Protein AF-A0A2K8V8X6-F1 (afdb_monomer)

Radius of gyration: 25.88 Å; Cα contacts (8 Å, |Δi|>4): 378; chains: 1; bounding box: 54×33×68 Å

pLDDT: mean 90.88, std 7.13, range [52.22, 97.69]

Foldseek 3Di:
DKDWDKDKWWFDDAPDDDDFFAWWDWDADPPFQKIFTAHPPDPDDRRTTTIDRHNVVNVCRVVVQQKDKDKTFHDDDPTITIMTIIIDHDPVVNVVVVVVVLVVVLCLQQDADDDDFWDKWKWFAPDPDDADPKAKDFDENVCVSVCPPPLQVRIFIAHPVRHTDPIGTDDDPVNSSNVSNCVHNPFGKDFPDWDDDNRMIMTTIDTD

Sequence (208 aa):
MPYNKNVTFKRKTSDFKIEIGDKVNLWNQPNTNIVNLYAEGSSGGDGLVGTTNDKTLSYHLVNNKNLFFENKIVGISNDFIQLQILIYRDQIQTQKNESEAYDKWINRYTKPFNPKTNWELRFYTNQDVKLNNPQIETITKESLSKYYNDIESSIWLSDENKHKLALEHKSRSVDIEKTLRASFTGHSLEIKNTKQEDSWLYLEVGTI

Nearest PDB structures (foldseek):
  2enj-assembly1_A  TM=2.496E-01  e=5.438E+00  Homo sapiens

Solvent-accessible surface area (backbone atoms only — not comparable to full-atom values): 11864 Å² total; per-residue (Å²): 129,72,46,74,47,76,47,72,22,43,42,43,88,50,93,67,84,84,54,76,65,40,56,60,44,80,45,62,43,85,100,52,37,39,34,36,32,24,39,68,93,46,86,71,82,77,27,43,40,25,37,34,81,38,61,67,62,25,50,46,67,74,63,35,81,68,52,46,82,49,55,28,29,74,40,77,59,92,61,34,35,31,33,39,37,39,37,40,68,55,66,68,61,38,53,49,54,52,49,52,52,49,52,54,51,54,52,63,43,69,42,89,53,80,88,89,67,67,46,57,44,35,30,41,34,98,60,94,75,85,77,63,69,64,39,86,44,65,67,54,73,88,54,48,77,80,30,76,91,44,61,51,76,43,44,49,45,19,39,80,84,65,49,71,51,93,55,47,49,66,47,53,72,69,40,51,39,52,54,50,12,32,50,68,62,68,44,52,77,39,79,76,43,78,49,77,54,92,48,35,39,38,30,36,34,39,70,113

Structure (mmCIF, N/CA/C/O backbone):
data_AF-A0A2K8V8X6-F1
#
_entry.id   AF-A0A2K8V8X6-F1
#
loop_
_atom_site.group_PDB
_atom_site.id
_atom_site.type_symbol
_atom_site.label_atom_id
_atom_site.label_alt_id
_atom_site.label_comp_id
_atom_site.label_asym_id
_atom_site.label_entity_id
_atom_site.label_seq_id
_atom_site.pdbx_PDB_ins_code
_atom_site.Cartn_x
_atom_site.Cartn_y
_atom_site.Cartn_z
_atom_site.occupancy
_atom_site.B_iso_or_equiv
_atom_site.auth_seq_id
_atom_site.auth_comp_id
_atom_site.auth_asym_id
_atom_site.auth_atom_id
_atom_site.pdbx_PDB_model_num
ATOM 1 N N . MET A 1 1 ? -9.288 16.479 15.703 1.00 52.22 1 MET A N 1
ATOM 2 C CA . MET A 1 1 ? -9.388 16.683 17.166 1.00 52.22 1 MET A CA 1
ATOM 3 C C . MET A 1 1 ? -9.534 15.326 17.833 1.00 52.22 1 MET A C 1
ATOM 5 O O . MET A 1 1 ? -10.108 14.456 17.182 1.00 52.22 1 MET A O 1
ATOM 9 N N . PRO A 1 2 ? -8.995 15.117 19.047 1.00 70.62 2 PRO A N 1
ATOM 10 C CA . PRO A 1 2 ? -9.133 13.840 19.739 1.00 70.62 2 PRO A CA 1
ATOM 11 C C . PRO A 1 2 ? -10.619 13.524 19.952 1.00 70.62 2 PRO A C 1
ATOM 13 O O . PRO A 1 2 ? -11.392 14.390 20.360 1.00 70.62 2 PRO A O 1
ATOM 16 N N . TYR A 1 3 ? -11.025 12.301 19.623 1.00 83.19 3 TYR A N 1
ATOM 17 C CA . TYR A 1 3 ? -12.372 11.809 19.899 1.00 83.19 3 TYR A CA 1
ATOM 18 C C . TYR A 1 3 ? -12.331 11.195 21.293 1.00 83.19 3 TYR A C 1
ATOM 20 O O . TYR A 1 3 ? -11.685 10.176 21.479 1.00 83.19 3 TYR A O 1
ATOM 28 N N . ASN A 1 4 ? -12.967 11.827 22.275 1.00 92.25 4 ASN A N 1
ATOM 29 C CA . ASN A 1 4 ? -13.108 11.281 23.623 1.00 92.25 4 ASN A CA 1
ATOM 30 C C . ASN A 1 4 ? -14.592 11.274 23.973 1.00 92.25 4 ASN A C 1
ATOM 32 O O . ASN A 1 4 ? -15.162 12.331 24.256 1.00 92.25 4 ASN A O 1
ATOM 36 N N . LYS A 1 5 ? -15.238 10.115 23.854 1.00 93.50 5 LYS A N 1
ATOM 37 C CA . LYS A 1 5 ? -16.681 9.984 24.074 1.00 93.50 5 LYS A CA 1
ATOM 38 C C . LYS A 1 5 ? -17.030 8.668 24.739 1.00 93.50 5 LYS A C 1
ATOM 40 O O . LYS A 1 5 ? -16.387 7.647 24.508 1.00 93.50 5 LYS A O 1
ATOM 45 N N . ASN A 1 6 ? -18.119 8.708 25.495 1.00 95.19 6 ASN A N 1
ATOM 46 C CA . ASN A 1 6 ? -18.813 7.508 25.927 1.00 95.19 6 ASN A CA 1
ATOM 47 C C . ASN A 1 6 ? -19.783 7.091 24.821 1.00 95.19 6 ASN A C 1
ATOM 49 O O . ASN A 1 6 ? -20.646 7.873 24.419 1.00 95.19 6 ASN A O 1
ATOM 53 N N . VAL A 1 7 ? -19.633 5.866 24.335 1.00 96.38 7 VAL A N 1
ATOM 54 C CA . VAL A 1 7 ? -20.490 5.262 23.315 1.00 96.38 7 VAL A CA 1
ATOM 55 C C . VAL A 1 7 ? -21.276 4.134 23.964 1.00 96.38 7 VAL A C 1
ATOM 57 O O . VAL A 1 7 ? -20.724 3.313 24.697 1.00 96.38 7 VAL A O 1
ATOM 60 N N . THR A 1 8 ? -22.584 4.109 23.717 1.00 97.44 8 THR A N 1
ATOM 61 C CA . THR A 1 8 ? -23.462 3.058 24.237 1.00 97.44 8 THR A CA 1
ATOM 62 C C . THR A 1 8 ? -23.613 1.958 23.196 1.00 97.44 8 THR A C 1
ATOM 64 O O . THR A 1 8 ? -23.951 2.217 22.039 1.00 97.44 8 THR A O 1
ATOM 67 N N . PHE A 1 9 ? -23.383 0.724 23.624 1.00 97.69 9 PHE A N 1
ATOM 68 C CA . PHE A 1 9 ? -23.570 -0.486 22.842 1.00 97.69 9 PHE A CA 1
ATOM 69 C C . PHE A 1 9 ? -24.739 -1.272 23.411 1.00 97.69 9 PHE A C 1
ATOM 71 O O . PHE A 1 9 ? -24.870 -1.412 24.627 1.00 97.69 9 PHE A O 1
ATOM 78 N N . LYS A 1 10 ? -25.576 -1.821 22.532 1.00 97.56 10 LYS A N 1
ATOM 79 C CA . LYS A 1 10 ? -26.571 -2.819 22.915 1.00 97.56 10 LYS A CA 1
ATOM 80 C C . LYS A 1 10 ? -25.837 -4.094 23.304 1.00 97.56 10 LYS A C 1
ATOM 82 O O . LYS A 1 10 ? -25.087 -4.637 22.487 1.00 97.56 10 LYS A O 1
ATOM 87 N N . ARG A 1 11 ? -26.069 -4.568 24.524 1.00 95.25 11 ARG A N 1
ATOM 88 C CA . ARG A 1 11 ? -25.471 -5.796 25.043 1.00 95.25 11 ARG A CA 1
ATOM 89 C C . ARG A 1 11 ? -25.986 -7.004 24.261 1.00 95.25 11 ARG A C 1
ATOM 91 O O . ARG A 1 11 ? -27.146 -7.056 23.840 1.00 95.25 11 ARG A O 1
ATOM 98 N N . LYS A 1 12 ? -25.099 -7.965 24.031 1.00 93.88 12 LYS A N 1
ATOM 99 C CA . LYS A 1 12 ? -25.409 -9.271 23.450 1.00 93.88 12 LYS A CA 1
ATOM 100 C C . LYS A 1 12 ? -25.215 -10.343 24.511 1.00 93.88 12 LYS A C 1
ATOM 102 O O . LYS A 1 12 ? -24.347 -10.218 25.372 1.00 93.88 12 LYS A O 1
ATOM 107 N N . THR A 1 13 ? -26.041 -11.382 24.449 1.00 88.12 13 THR A N 1
ATOM 108 C CA . THR A 1 13 ? -25.829 -12.592 25.242 1.00 88.12 13 THR A CA 1
ATOM 109 C C . THR A 1 13 ? -24.513 -13.219 24.804 1.00 88.12 13 THR A C 1
ATOM 111 O O . THR A 1 13 ? -24.309 -13.436 23.612 1.00 88.12 13 THR A O 1
ATOM 114 N N . SER A 1 14 ? -23.621 -13.450 25.759 1.00 85.25 14 SER A N 1
ATOM 115 C CA . SER A 1 14 ? -22.284 -13.982 25.527 1.00 85.25 14 SER A CA 1
ATOM 116 C C . SER A 1 14 ? -21.836 -14.747 26.766 1.00 85.25 14 SER A C 1
ATOM 118 O O . SER A 1 14 ? -22.153 -14.338 27.885 1.00 85.25 14 SER A O 1
ATOM 120 N N . ASP A 1 15 ? -21.086 -15.825 26.557 1.00 86.19 15 ASP A N 1
ATOM 121 C CA . ASP A 1 15 ? -20.469 -16.603 27.637 1.00 86.19 15 ASP A CA 1
ATOM 122 C C . ASP A 1 15 ? -19.220 -15.908 28.206 1.00 86.19 15 ASP A C 1
ATOM 124 O O . ASP A 1 15 ? -18.713 -16.272 29.270 1.00 86.19 15 ASP A O 1
ATOM 128 N N . PHE A 1 16 ? -18.732 -14.873 27.516 1.00 88.88 16 PHE A N 1
ATOM 129 C CA . PHE A 1 16 ? -17.600 -14.077 27.955 1.00 88.88 16 PHE A CA 1
ATOM 130 C C . PHE A 1 16 ? -18.028 -13.108 29.051 1.00 88.88 16 PHE A C 1
ATOM 132 O O . PHE A 1 16 ? -18.946 -12.296 28.890 1.00 88.88 16 PHE A O 1
ATOM 139 N N . LYS A 1 17 ? -17.321 -13.173 30.178 1.00 87.19 17 LYS A N 1
ATOM 140 C CA . LYS A 1 17 ? -17.463 -12.191 31.247 1.00 87.19 17 LYS A CA 1
ATOM 141 C C . LYS A 1 17 ? -16.740 -10.909 30.854 1.00 87.19 17 LYS A C 1
ATOM 143 O O . LYS A 1 17 ? -15.620 -10.956 30.359 1.00 87.19 17 LYS A O 1
ATOM 148 N N . ILE A 1 18 ? -17.420 -9.794 31.083 1.00 92.38 18 ILE A N 1
ATOM 149 C CA . ILE A 1 18 ? -16.886 -8.442 30.959 1.00 92.38 18 ILE A CA 1
ATOM 150 C C . ILE A 1 18 ? -17.240 -7.671 32.226 1.00 92.38 18 ILE A C 1
ATOM 152 O O . ILE A 1 18 ? -18.346 -7.811 32.761 1.00 92.38 18 ILE A O 1
ATOM 156 N N . GLU A 1 19 ? -16.313 -6.850 32.683 1.00 94.69 19 GLU A N 1
ATOM 157 C CA . GLU A 1 19 ? -16.409 -6.063 33.903 1.00 94.69 19 GLU A CA 1
ATOM 158 C C . GLU A 1 19 ? -16.120 -4.583 33.621 1.00 94.69 19 GLU A C 1
ATOM 160 O O . GLU A 1 19 ? -15.601 -4.188 32.573 1.00 94.69 19 GLU A O 1
ATOM 165 N N . ILE A 1 20 ? -16.526 -3.716 34.550 1.00 96.19 20 ILE A N 1
ATOM 166 C CA . ILE A 1 20 ? -16.187 -2.294 34.465 1.00 96.19 20 ILE A CA 1
ATOM 167 C C . ILE A 1 20 ? -14.673 -2.157 34.637 1.00 96.19 20 ILE A C 1
ATOM 169 O O . ILE A 1 20 ? -14.105 -2.662 35.598 1.00 96.19 20 ILE A O 1
ATOM 173 N N . GLY A 1 21 ? -14.041 -1.416 33.731 1.00 95.19 21 GLY A N 1
ATOM 174 C CA . GLY A 1 21 ? -12.590 -1.266 33.654 1.00 95.19 21 GLY A CA 1
ATOM 175 C C . GLY A 1 21 ? -11.948 -2.098 32.547 1.00 95.19 21 GLY A C 1
ATOM 176 O O . GLY A 1 21 ? -10.869 -1.718 32.089 1.00 95.19 21 GLY A O 1
ATOM 177 N N . ASP A 1 22 ? -12.622 -3.142 32.061 1.00 94.38 22 ASP A N 1
ATOM 178 C CA . ASP A 1 22 ? -12.078 -4.013 31.020 1.00 94.38 22 ASP A CA 1
ATOM 179 C C . ASP A 1 22 ? -11.885 -3.274 29.697 1.00 94.38 22 ASP A C 1
ATOM 181 O O . ASP A 1 22 ? -12.676 -2.401 29.308 1.00 94.38 22 ASP A O 1
ATOM 185 N N . LYS A 1 23 ? -10.834 -3.676 28.979 1.00 93.88 23 LYS A N 1
ATOM 186 C CA . LYS A 1 23 ? -10.628 -3.320 27.577 1.00 93.88 23 LYS A CA 1
ATOM 187 C C . LYS A 1 23 ? -11.403 -4.288 26.691 1.00 93.88 23 LYS A C 1
ATOM 189 O O . LYS A 1 23 ? -11.590 -5.455 27.018 1.00 93.88 23 LYS A O 1
ATOM 194 N N . VAL A 1 24 ? -11.829 -3.803 25.532 1.00 93.12 24 VAL A N 1
ATOM 195 C CA . VAL A 1 24 ? -12.501 -4.619 24.517 1.00 93.12 24 VAL A CA 1
ATOM 196 C C . VAL A 1 24 ? -11.917 -4.355 23.139 1.00 93.12 24 VAL A C 1
ATOM 198 O O . VAL A 1 24 ? -11.337 -3.302 22.857 1.00 93.12 24 VAL A O 1
ATOM 201 N N . ASN A 1 25 ? -12.105 -5.321 22.251 1.00 92.31 25 ASN A N 1
ATOM 202 C CA . ASN A 1 25 ? -11.765 -5.190 20.847 1.00 92.31 25 ASN A CA 1
ATOM 203 C C . ASN A 1 25 ? -12.935 -4.550 20.094 1.00 92.31 25 ASN A C 1
ATOM 205 O O . ASN A 1 25 ? -14.068 -5.030 20.143 1.00 92.31 25 ASN A O 1
ATOM 209 N N . LEU A 1 26 ? -12.645 -3.465 19.379 1.00 92.56 26 LEU A N 1
ATOM 210 C CA . LEU A 1 26 ? -13.587 -2.781 18.500 1.00 92.56 26 LEU A CA 1
ATOM 211 C C . LEU A 1 26 ? -13.402 -3.288 17.073 1.00 92.56 26 LEU A C 1
ATOM 213 O O . LEU A 1 26 ? -12.297 -3.246 16.535 1.00 92.56 26 LEU A O 1
ATOM 217 N N . TRP A 1 27 ? -14.486 -3.713 16.433 1.00 92.50 27 TRP A N 1
ATOM 218 C CA . TRP A 1 27 ? -14.450 -4.130 15.035 1.00 92.50 27 TRP A CA 1
ATOM 219 C C . TRP A 1 27 ? -15.598 -3.508 14.256 1.00 92.50 27 TRP A C 1
ATOM 221 O O . TRP A 1 27 ? -16.757 -3.602 14.656 1.00 92.50 27 TRP A O 1
ATOM 231 N N . ASN A 1 28 ? -15.274 -2.883 13.127 1.00 93.50 28 ASN A N 1
ATOM 232 C CA . ASN A 1 28 ? -16.277 -2.345 12.224 1.00 93.50 28 ASN A CA 1
ATOM 233 C C . ASN A 1 28 ? -16.731 -3.421 11.235 1.00 93.50 28 ASN A C 1
ATOM 235 O O . ASN A 1 28 ? -15.902 -3.998 10.529 1.00 93.50 28 ASN A O 1
ATOM 239 N N . GLN A 1 29 ? -18.040 -3.644 11.138 1.00 92.19 29 GLN A N 1
ATOM 240 C CA . GLN A 1 29 ? -18.587 -4.555 10.144 1.00 92.19 29 GLN A CA 1
ATOM 241 C C . GLN A 1 29 ? -18.415 -3.962 8.729 1.00 92.19 29 GLN A C 1
ATOM 243 O O . GLN A 1 29 ? -18.797 -2.805 8.506 1.00 92.19 29 GLN A O 1
ATOM 248 N N . PRO A 1 30 ? -17.865 -4.728 7.760 1.00 90.75 30 PRO A N 1
ATOM 249 C CA . PRO A 1 30 ? -17.553 -4.231 6.423 1.00 90.75 30 PRO A CA 1
ATOM 250 C C . PRO A 1 30 ? -18.741 -3.545 5.752 1.00 90.75 30 PRO A C 1
ATOM 252 O O . PRO A 1 30 ? -19.846 -4.080 5.756 1.00 90.75 30 PRO A O 1
ATOM 255 N N . ASN A 1 31 ? -18.497 -2.380 5.147 1.00 90.25 31 ASN A N 1
ATOM 256 C CA . ASN A 1 31 ? -19.494 -1.592 4.409 1.00 90.25 31 ASN A CA 1
ATOM 257 C C . ASN A 1 31 ? -20.731 -1.176 5.230 1.00 90.25 31 ASN A C 1
ATOM 259 O O . ASN A 1 31 ? -21.788 -0.899 4.667 1.00 90.25 31 ASN A O 1
ATOM 263 N N . THR A 1 32 ? -20.613 -1.111 6.558 1.00 94.00 32 THR A N 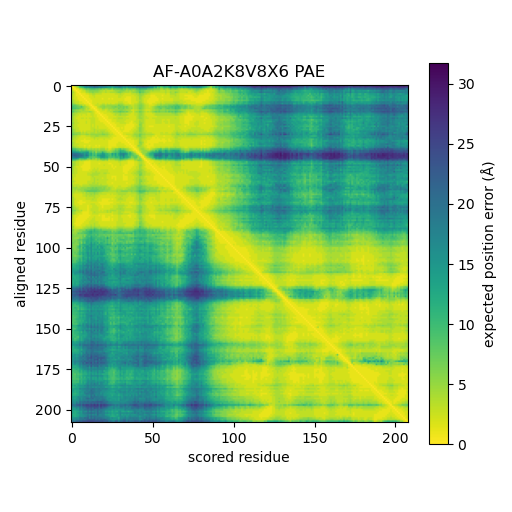1
ATOM 264 C CA . THR A 1 32 ? -21.682 -0.643 7.449 1.00 94.00 32 THR A CA 1
ATOM 265 C C . THR A 1 32 ? -21.150 0.349 8.485 1.00 94.00 32 THR A C 1
ATOM 267 O O . THR A 1 32 ? -19.941 0.479 8.667 1.00 94.00 32 THR A O 1
ATOM 270 N N . ASN A 1 33 ? -22.074 1.000 9.199 1.00 96.06 33 ASN A N 1
ATOM 271 C CA . ASN A 1 33 ? -21.786 1.800 10.396 1.00 96.06 33 ASN A CA 1
ATOM 272 C C . ASN A 1 33 ? -21.897 0.975 11.696 1.00 96.06 33 ASN A C 1
ATOM 274 O O . ASN A 1 33 ? -21.942 1.540 12.790 1.00 96.06 33 ASN A O 1
ATOM 278 N N . ILE A 1 34 ? -22.023 -0.352 11.581 1.00 96.06 34 ILE A N 1
ATOM 279 C CA . ILE A 1 34 ? -22.185 -1.241 12.727 1.00 96.06 34 ILE A CA 1
ATOM 280 C C . ILE A 1 34 ? -20.806 -1.529 13.312 1.00 96.06 34 ILE A C 1
ATOM 282 O O . ILE A 1 34 ? -19.929 -2.075 12.641 1.00 96.06 34 ILE A O 1
ATOM 286 N N . VAL A 1 35 ? -20.638 -1.190 14.587 1.00 95.69 35 VAL A N 1
ATOM 287 C CA . VAL A 1 35 ? -19.427 -1.472 15.355 1.00 95.69 35 VAL A CA 1
ATOM 288 C C . VAL A 1 35 ? -19.750 -2.525 16.403 1.00 95.69 35 VAL A C 1
ATOM 290 O O . VAL A 1 35 ? -20.693 -2.382 17.183 1.00 95.69 35 VAL A O 1
ATOM 293 N N . ASN A 1 36 ? -18.948 -3.579 16.423 1.00 95.06 36 ASN A N 1
ATOM 294 C CA . ASN A 1 36 ? -19.061 -4.699 17.341 1.00 95.06 36 ASN A CA 1
ATOM 295 C C . ASN A 1 36 ? -17.999 -4.603 18.439 1.00 95.06 36 ASN A C 1
ATOM 297 O O . ASN A 1 36 ? -16.858 -4.213 18.175 1.00 95.06 36 ASN A O 1
ATOM 301 N N . LEU A 1 37 ? -18.391 -4.982 19.655 1.00 94.25 37 LEU A N 1
ATOM 302 C CA . LEU A 1 37 ? -17.503 -5.173 20.798 1.00 94.25 37 LEU A CA 1
ATOM 303 C C . LEU A 1 37 ? -17.222 -6.649 20.979 1.00 94.25 37 LEU A C 1
ATOM 305 O O . LEU A 1 37 ? -18.159 -7.434 21.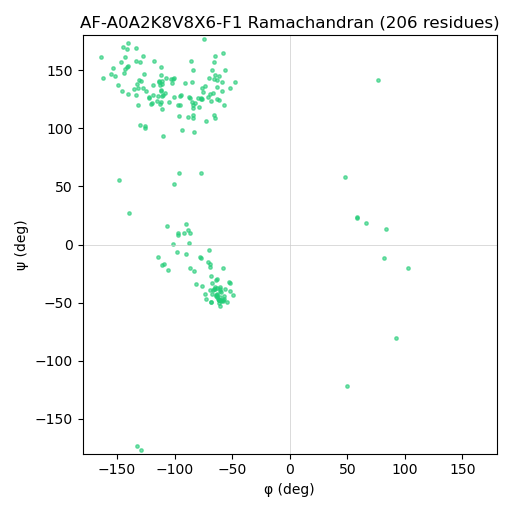141 1.00 94.25 37 LEU A O 1
ATOM 309 N N . TYR A 1 38 ? -15.944 -6.994 21.031 1.00 93.94 38 TYR A N 1
ATOM 310 C CA . TYR A 1 38 ? -15.492 -8.323 21.400 1.00 93.94 38 TYR A CA 1
ATOM 311 C C . TYR A 1 38 ? -14.746 -8.277 22.731 1.00 93.94 38 TYR A C 1
ATOM 313 O O . TYR A 1 38 ? -13.931 -7.379 22.947 1.00 93.94 38 TYR A O 1
ATOM 321 N N . ALA A 1 39 ? -15.015 -9.242 23.610 1.00 91.44 39 ALA A N 1
ATOM 322 C CA . ALA A 1 39 ? -14.254 -9.416 24.843 1.00 91.44 39 ALA A CA 1
ATOM 323 C C . ALA A 1 39 ? -12.750 -9.592 24.549 1.00 91.44 39 ALA A C 1
ATOM 325 O O . ALA A 1 39 ? -12.359 -10.094 23.486 1.00 91.44 39 ALA A O 1
ATOM 326 N N . GLU A 1 40 ? -11.901 -9.162 25.481 1.00 83.25 40 GLU A N 1
ATOM 327 C CA . GLU A 1 40 ? -10.452 -9.338 25.375 1.00 83.25 40 GLU A CA 1
ATOM 328 C C . GLU A 1 40 ? -10.092 -10.834 25.252 1.00 83.25 40 GLU A C 1
ATOM 330 O O . GLU A 1 40 ? -10.728 -11.697 25.852 1.00 83.25 40 GLU A O 1
ATOM 335 N N . GLY A 1 41 ? -9.114 -11.165 24.402 1.00 74.81 41 GLY A N 1
ATOM 336 C CA . GLY A 1 41 ? -8.729 -12.554 24.108 1.00 74.81 41 GLY A CA 1
ATOM 337 C C . GLY A 1 41 ? -9.591 -13.282 23.064 1.00 74.81 41 GLY A C 1
ATOM 338 O O . GLY A 1 41 ? -9.170 -14.319 22.553 1.00 74.81 41 GLY A O 1
ATOM 339 N N . SER A 1 42 ? -10.744 -12.736 22.662 1.00 74.00 42 SER A N 1
ATOM 340 C CA . SER A 1 42 ? -11.537 -13.297 21.559 1.00 74.00 42 SER A CA 1
ATOM 341 C C . SER A 1 42 ? -11.032 -12.813 20.194 1.00 74.00 42 SER A C 1
ATOM 343 O O . SER A 1 42 ? -11.094 -11.621 19.883 1.00 74.00 42 SER A O 1
ATOM 345 N N . SER A 1 43 ? -10.622 -13.750 19.335 1.00 55.41 43 SER A N 1
ATOM 346 C CA . SER A 1 43 ? -10.150 -13.492 17.963 1.00 55.41 43 SER A CA 1
ATOM 347 C C . SER A 1 43 ? -11.269 -13.686 16.928 1.00 55.41 43 SER A C 1
ATOM 349 O O . SER A 1 43 ? -11.168 -14.535 16.052 1.00 55.41 43 SER A O 1
ATOM 351 N N . GLY A 1 44 ? -12.342 -12.894 17.030 1.00 55.88 44 GLY A N 1
ATOM 352 C CA . GLY A 1 44 ? -13.479 -12.923 16.095 1.00 55.88 44 GLY A CA 1
ATOM 353 C C . GLY A 1 44 ? -14.457 -14.094 16.292 1.00 55.88 44 GLY A C 1
ATOM 354 O O . GLY A 1 44 ? -14.064 -15.214 16.590 1.00 55.88 44 GLY A O 1
ATOM 355 N N . GLY A 1 45 ? -15.756 -13.823 16.124 1.00 66.25 45 GLY A N 1
ATOM 356 C CA . GLY A 1 45 ? -16.832 -14.817 16.244 1.00 66.25 45 GLY A CA 1
ATOM 357 C C . GLY A 1 45 ? -17.426 -14.906 17.649 1.00 66.25 45 GLY A C 1
ATOM 358 O O . GLY A 1 45 ? -18.464 -14.299 17.909 1.00 66.25 45 GLY A O 1
ATOM 359 N N . ASP A 1 46 ? -16.758 -15.617 18.555 1.00 79.06 46 ASP A N 1
ATOM 360 C CA . ASP A 1 46 ? -17.402 -16.118 19.782 1.00 79.06 46 ASP A CA 1
ATOM 361 C C . ASP A 1 46 ? -17.480 -15.090 20.923 1.00 79.06 46 ASP A C 1
ATOM 363 O O . ASP A 1 46 ? -18.358 -15.164 21.781 1.00 79.06 46 ASP A O 1
ATOM 367 N N . GLY A 1 47 ? -16.611 -14.078 20.929 1.00 88.62 47 GLY A N 1
ATOM 368 C CA . GLY A 1 47 ? -16.564 -13.077 21.999 1.00 88.62 47 GLY A CA 1
ATOM 369 C C . GLY A 1 47 ? -17.435 -11.848 21.801 1.00 88.62 47 GLY A C 1
ATOM 370 O O . GLY A 1 47 ? -17.151 -10.834 22.433 1.00 88.62 47 GLY A O 1
ATOM 371 N N . LEU A 1 48 ? -18.431 -11.869 20.910 1.00 93.50 48 LEU A N 1
ATOM 372 C CA . LEU A 1 48 ? -19.292 -10.707 20.666 1.00 93.50 48 LEU A CA 1
ATOM 373 C C . LEU A 1 48 ? -20.132 -10.384 21.913 1.00 93.50 48 LEU A C 1
ATOM 375 O O . LEU A 1 48 ? -21.078 -11.097 22.237 1.00 93.50 48 LEU A O 1
ATOM 379 N N . VAL A 1 49 ? -19.842 -9.260 22.565 1.00 94.69 49 VAL A N 1
ATOM 380 C CA . VAL A 1 49 ? -20.528 -8.822 23.797 1.00 94.69 49 VAL A CA 1
ATOM 381 C C . VAL A 1 49 ? -21.439 -7.616 23.580 1.00 94.69 49 VAL A C 1
ATOM 383 O O . VAL A 1 49 ? -22.331 -7.353 24.388 1.00 94.69 49 VAL A O 1
ATOM 386 N N . GLY A 1 50 ? -21.273 -6.886 22.475 1.00 95.31 50 GLY A N 1
ATOM 387 C CA . GLY A 1 50 ? -22.094 -5.713 22.198 1.00 95.31 50 GLY A CA 1
ATOM 388 C C . GLY A 1 50 ? -22.040 -5.236 20.754 1.00 95.31 50 GLY A C 1
ATOM 389 O O . GLY A 1 50 ? -21.134 -5.575 19.999 1.00 95.31 50 GLY A O 1
ATOM 390 N N . THR A 1 51 ? -23.029 -4.437 20.363 1.00 96.94 51 THR A N 1
ATOM 391 C CA . THR A 1 51 ? -23.095 -3.818 19.033 1.00 96.94 51 THR A CA 1
ATOM 392 C C . THR A 1 51 ? -23.698 -2.419 19.109 1.00 96.94 51 THR A C 1
ATOM 394 O O . THR A 1 51 ? -24.552 -2.148 19.956 1.00 96.94 51 THR A O 1
ATOM 397 N N . THR A 1 52 ? -23.264 -1.518 18.238 1.00 97.50 52 THR A N 1
ATOM 398 C CA . THR A 1 52 ? -23.849 -0.184 18.083 1.00 97.50 52 THR A CA 1
ATOM 399 C C . THR A 1 52 ? -23.842 0.230 16.619 1.00 97.50 52 THR A C 1
ATOM 401 O O . THR A 1 52 ? -23.104 -0.331 15.811 1.00 97.50 52 THR A O 1
ATOM 404 N N . ASN A 1 53 ? -24.662 1.216 16.274 1.00 97.31 53 ASN A N 1
ATOM 405 C CA . ASN A 1 53 ? -24.658 1.847 14.960 1.00 97.31 53 ASN A CA 1
ATOM 406 C C . ASN A 1 53 ? -24.116 3.273 15.120 1.00 97.31 53 ASN A C 1
ATOM 408 O O . ASN A 1 53 ? -24.868 4.188 15.451 1.00 97.31 53 ASN A O 1
ATOM 412 N N . ASP A 1 54 ? -22.806 3.442 14.931 1.00 95.06 54 ASP A N 1
ATOM 413 C CA . ASP A 1 54 ? -22.109 4.718 15.112 1.00 95.06 54 ASP A CA 1
ATOM 414 C C . ASP A 1 54 ? -21.248 5.019 13.882 1.00 95.06 54 ASP A C 1
ATOM 416 O O . ASP A 1 54 ? -20.156 4.478 13.692 1.00 95.06 54 ASP A O 1
ATOM 420 N N . LYS A 1 55 ? -21.750 5.929 13.041 1.00 93.75 55 LYS A N 1
ATOM 421 C CA . LYS A 1 55 ? -21.079 6.365 11.811 1.00 93.75 55 LYS A CA 1
ATOM 422 C C . LYS A 1 55 ? -19.717 7.008 12.083 1.00 93.75 55 LYS A C 1
ATOM 424 O O . LYS A 1 55 ? -18.800 6.844 11.283 1.00 93.75 55 LYS A O 1
ATOM 429 N N . THR A 1 56 ? -19.573 7.764 13.171 1.00 92.31 56 THR A N 1
ATOM 430 C CA . THR A 1 56 ? -18.324 8.472 13.477 1.00 92.31 56 THR A CA 1
ATOM 431 C C . THR A 1 56 ? -17.250 7.495 13.936 1.00 92.31 56 THR A C 1
ATOM 433 O O . THR A 1 56 ? -16.128 7.536 13.432 1.00 92.31 56 THR A O 1
ATOM 436 N N . LEU A 1 57 ? -17.594 6.589 14.850 1.00 92.88 57 LEU A N 1
ATOM 437 C CA . LEU A 1 57 ? -16.682 5.553 15.320 1.00 92.88 57 LEU A CA 1
ATOM 438 C C . LEU A 1 57 ? -16.301 4.597 14.184 1.00 92.88 57 LEU A C 1
ATOM 440 O O . LEU A 1 57 ? -15.119 4.321 13.993 1.00 92.88 57 LEU A O 1
ATOM 444 N N . SER A 1 58 ? -17.283 4.169 13.386 1.00 93.62 58 SER A N 1
ATOM 445 C CA . SER A 1 58 ? -17.070 3.364 12.179 1.00 93.62 58 SER A CA 1
ATOM 446 C C . SER A 1 58 ? -16.081 4.029 11.218 1.00 93.62 58 SER A C 1
ATOM 448 O O . SER A 1 58 ? -15.083 3.419 10.829 1.00 93.62 58 SER A O 1
ATOM 450 N N . TYR A 1 59 ? -16.291 5.314 10.909 1.00 92.12 59 TYR A N 1
ATOM 451 C CA . TYR A 1 59 ? -15.397 6.082 10.045 1.00 92.12 59 TYR A CA 1
ATOM 452 C C . TYR A 1 59 ? -13.955 6.093 10.564 1.00 92.12 59 TYR A C 1
ATOM 454 O O . TYR A 1 59 ? -13.028 5.893 9.777 1.00 92.12 59 TYR A O 1
ATOM 462 N N . HIS A 1 60 ? -13.749 6.295 11.869 1.00 91.69 60 HIS A N 1
ATOM 463 C CA . HIS A 1 60 ? -12.409 6.295 12.456 1.00 91.69 60 HIS A CA 1
ATOM 464 C C . HIS A 1 60 ? -11.758 4.910 12.463 1.00 91.69 60 HIS A C 1
ATOM 466 O O . HIS A 1 60 ? -10.564 4.820 12.190 1.00 91.69 60 HIS A O 1
ATOM 472 N N . LEU A 1 61 ? -12.516 3.842 12.734 1.00 90.94 61 LEU A N 1
ATOM 473 C CA . LEU A 1 61 ? -12.002 2.468 12.714 1.00 90.94 61 LEU A CA 1
ATOM 474 C C . LEU A 1 61 ? -11.568 2.033 11.309 1.00 90.94 61 LEU A C 1
ATOM 476 O O . LEU A 1 61 ? -10.561 1.342 11.175 1.00 90.94 61 LEU A O 1
ATOM 480 N N . VAL A 1 62 ? -12.294 2.458 10.270 1.00 90.69 62 VAL A N 1
ATOM 481 C CA . VAL A 1 62 ? -11.932 2.197 8.866 1.00 90.69 62 VAL A CA 1
ATOM 482 C C . VAL A 1 62 ? -10.748 3.062 8.429 1.00 90.69 62 VAL A C 1
ATOM 484 O O . VAL A 1 62 ? -9.829 2.574 7.779 1.00 90.69 62 VAL A O 1
ATOM 487 N N . ASN A 1 63 ? -10.736 4.341 8.808 1.00 88.00 63 ASN A N 1
ATOM 488 C CA . ASN A 1 63 ? -9.700 5.304 8.422 1.00 88.00 63 ASN A CA 1
ATOM 489 C C . ASN A 1 63 ? -8.679 5.508 9.551 1.00 88.00 63 ASN A C 1
ATOM 491 O O . ASN A 1 63 ? -8.393 6.636 9.958 1.00 88.00 63 ASN A O 1
ATOM 495 N N . ASN A 1 64 ? -8.134 4.405 10.063 1.00 87.19 64 ASN A N 1
ATOM 496 C CA . ASN A 1 64 ? -7.313 4.384 11.276 1.00 87.19 64 ASN A CA 1
ATOM 497 C C . ASN A 1 64 ? -5.816 4.667 11.057 1.00 87.19 64 ASN A C 1
ATOM 499 O O . ASN A 1 64 ? -5.025 4.511 11.987 1.00 87.19 64 ASN A O 1
ATOM 503 N N . LYS A 1 65 ? -5.399 5.094 9.856 1.00 83.88 65 LYS A N 1
ATOM 504 C CA . LYS A 1 65 ? -3.986 5.388 9.580 1.00 83.88 65 LYS A CA 1
ATOM 505 C C . LYS A 1 65 ? -3.471 6.439 10.568 1.00 83.88 65 LYS A C 1
ATOM 507 O O . LYS A 1 65 ? -3.983 7.560 10.613 1.00 83.88 65 LYS A O 1
ATOM 512 N N . ASN A 1 66 ? -2.445 6.068 11.334 1.00 83.88 66 ASN A N 1
ATOM 513 C CA . ASN A 1 66 ? -1.834 6.891 12.383 1.00 83.88 66 ASN A CA 1
ATOM 514 C C . ASN A 1 66 ? -2.819 7.326 13.494 1.00 83.88 66 ASN A C 1
ATOM 516 O O . ASN A 1 66 ? -2.593 8.338 14.159 1.00 83.88 66 ASN A O 1
ATOM 520 N N . LEU A 1 67 ? -3.921 6.591 13.684 1.00 88.19 67 LEU A N 1
ATOM 521 C CA . LEU A 1 67 ? -4.840 6.758 14.809 1.00 88.19 67 LEU A CA 1
ATOM 522 C C . LEU A 1 67 ? -4.603 5.660 15.843 1.00 88.19 67 LEU A C 1
ATOM 524 O O . LEU A 1 67 ? -4.436 4.490 15.503 1.00 88.19 67 LEU A O 1
ATOM 528 N N . PHE A 1 68 ? -4.648 6.053 17.108 1.00 88.88 68 PHE A N 1
ATOM 529 C CA . PHE A 1 68 ? -4.520 5.164 18.254 1.00 88.88 68 PHE A CA 1
ATOM 530 C C . PHE A 1 68 ? -5.843 5.138 19.002 1.00 88.88 68 PHE A C 1
ATOM 532 O O . PHE A 1 68 ? -6.505 6.171 19.124 1.00 88.88 68 PHE A O 1
ATOM 539 N N . PHE A 1 69 ? -6.225 3.950 19.462 1.00 91.38 69 PHE A N 1
ATOM 540 C CA . PHE A 1 69 ? -7.497 3.700 20.122 1.00 91.38 69 PHE A CA 1
ATOM 541 C C . PHE A 1 69 ? -7.231 3.166 21.518 1.00 91.38 69 PHE A C 1
ATOM 543 O O . PHE A 1 69 ? -6.646 2.099 21.686 1.00 91.38 69 PHE A O 1
ATOM 550 N N . GLU A 1 70 ? -7.727 3.889 22.506 1.00 93.31 70 GLU A N 1
ATOM 551 C CA . GLU A 1 70 ? -7.865 3.404 23.867 1.00 93.31 70 GLU A CA 1
ATOM 552 C C . GLU A 1 70 ? -9.347 3.301 24.190 1.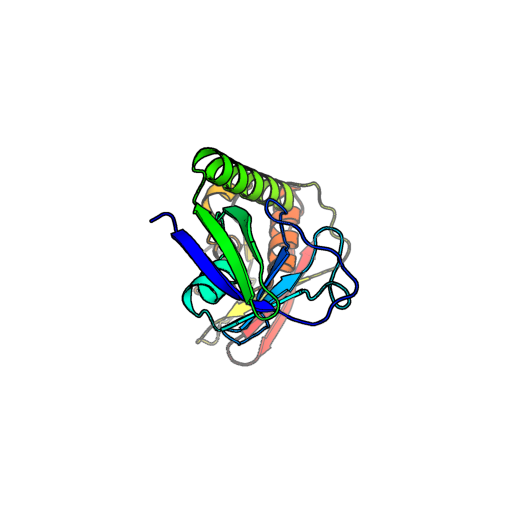00 93.31 70 GLU A C 1
ATOM 554 O O . GLU A 1 70 ? -10.158 4.139 23.786 1.00 93.31 70 GLU A O 1
ATOM 559 N N . ASN A 1 71 ? -9.717 2.250 24.909 1.00 94.94 71 ASN A N 1
ATOM 560 C CA . ASN A 1 71 ? -11.078 2.082 25.368 1.00 94.94 71 ASN A CA 1
ATOM 561 C C . ASN A 1 71 ? -11.110 1.388 26.724 1.00 94.94 71 ASN A C 1
ATOM 563 O O . ASN A 1 71 ? -10.162 0.696 27.096 1.00 94.94 71 ASN A O 1
ATOM 567 N N . LYS A 1 72 ? -12.202 1.602 27.451 1.00 96.75 72 LYS A N 1
ATOM 568 C CA . LYS A 1 72 ? -12.529 0.857 28.665 1.00 96.75 72 LYS A CA 1
ATOM 569 C C . LYS A 1 72 ? -14.026 0.875 28.914 1.00 96.75 72 LYS A C 1
ATOM 571 O O . LYS A 1 72 ? -14.702 1.870 28.619 1.00 96.75 72 LYS A O 1
ATOM 576 N N . ILE A 1 73 ? -14.548 -0.200 29.486 1.00 97.06 73 ILE A N 1
ATOM 577 C CA . ILE A 1 73 ? -15.940 -0.250 29.925 1.00 97.06 73 ILE A CA 1
ATOM 578 C C . ILE A 1 73 ? -16.100 0.642 31.159 1.00 97.06 73 ILE A C 1
ATOM 580 O O . ILE A 1 73 ? -15.365 0.509 32.133 1.00 97.06 73 ILE A O 1
ATOM 584 N N . VAL A 1 74 ? -17.065 1.560 31.119 1.00 97.62 74 VAL A N 1
ATOM 585 C CA . VAL A 1 74 ? -17.366 2.492 32.224 1.00 97.62 74 VAL A CA 1
ATOM 586 C C . VAL A 1 74 ? -18.743 2.264 32.844 1.00 97.62 74 VAL A C 1
ATOM 588 O O . VAL A 1 74 ? -19.030 2.806 33.906 1.00 97.62 74 VAL A O 1
ATOM 591 N N . GLY A 1 75 ? -19.585 1.443 32.217 1.00 96.69 75 GLY A N 1
ATOM 592 C CA . GLY A 1 75 ? -20.883 1.056 32.758 1.00 96.69 75 GLY A CA 1
ATOM 593 C C . GLY A 1 75 ? -21.431 -0.189 32.072 1.00 96.69 75 GLY A C 1
ATOM 594 O O . GLY A 1 75 ? -21.255 -0.369 30.867 1.00 96.69 75 GLY A O 1
ATOM 595 N N . ILE A 1 76 ? -22.104 -1.047 32.837 1.00 95.81 76 ILE A N 1
ATOM 596 C CA . ILE A 1 76 ? -22.738 -2.275 32.345 1.00 95.81 76 ILE A CA 1
ATOM 597 C C . ILE A 1 76 ? -24.138 -2.374 32.951 1.00 95.81 76 ILE A C 1
ATOM 599 O O . ILE A 1 76 ? -24.315 -2.201 34.155 1.00 95.81 76 ILE A O 1
ATOM 603 N N . SER A 1 77 ? -25.123 -2.692 32.118 1.00 94.62 77 SER A N 1
ATOM 604 C CA . SER A 1 77 ? -26.456 -3.130 32.534 1.00 94.62 77 SER A CA 1
ATOM 605 C C . SER A 1 77 ? -26.840 -4.419 31.804 1.00 94.62 77 SER A C 1
ATOM 607 O O . SER A 1 77 ? -26.049 -4.981 31.040 1.00 94.62 77 SER A O 1
ATOM 609 N N . ASN A 1 78 ? -28.056 -4.917 32.033 1.00 91.06 78 ASN A N 1
ATOM 610 C CA . ASN A 1 78 ? -28.565 -6.082 31.304 1.00 91.06 78 ASN A CA 1
ATOM 611 C C . ASN A 1 78 ? -28.715 -5.809 29.798 1.00 91.06 78 ASN A C 1
ATOM 613 O O . ASN A 1 78 ? -28.502 -6.711 28.994 1.00 91.06 78 ASN A O 1
ATOM 617 N N . ASP A 1 79 ? -28.998 -4.563 29.419 1.00 95.75 79 ASP A N 1
ATOM 618 C CA . ASP A 1 79 ? -29.331 -4.202 28.039 1.00 95.75 79 ASP A CA 1
ATOM 619 C C . ASP A 1 79 ? -28.204 -3.461 27.313 1.00 95.75 79 ASP A C 1
ATOM 621 O O . ASP A 1 79 ? -28.161 -3.451 26.078 1.00 95.75 79 ASP A O 1
ATOM 625 N N . PHE A 1 80 ? -27.281 -2.842 28.056 1.00 96.69 80 PHE A N 1
ATOM 626 C CA . PHE A 1 80 ? -26.286 -1.941 27.484 1.00 96.69 80 PHE A CA 1
ATOM 627 C C . PHE A 1 80 ? -24.899 -2.078 28.111 1.00 96.69 80 PHE A C 1
ATOM 629 O O . PHE A 1 80 ? -24.736 -2.438 29.276 1.00 96.69 80 PHE A O 1
ATOM 636 N N . ILE A 1 81 ? -23.896 -1.719 27.313 1.00 97.38 81 ILE A N 1
ATOM 637 C CA . ILE A 1 81 ? -22.509 -1.512 27.725 1.00 97.38 81 ILE A CA 1
ATOM 638 C C . ILE A 1 81 ? -22.149 -0.075 27.348 1.00 97.38 81 ILE A C 1
ATOM 640 O O . ILE A 1 81 ? -22.315 0.331 26.197 1.00 97.38 81 ILE A O 1
ATOM 644 N N . GLN A 1 82 ? -21.665 0.703 28.308 1.00 97.56 82 GLN A N 1
ATOM 645 C CA . GLN A 1 82 ? -21.101 2.025 28.064 1.00 97.56 82 GLN A CA 1
ATOM 646 C C . GLN A 1 82 ? -19.585 1.908 27.975 1.00 97.56 82 GLN A C 1
ATOM 648 O O . GLN A 1 82 ? -18.925 1.493 28.930 1.00 97.56 82 GLN A O 1
ATOM 653 N N . LEU A 1 83 ? -19.040 2.292 26.825 1.00 97.44 83 LEU A N 1
ATOM 654 C CA . LEU A 1 83 ? -17.613 2.255 26.547 1.00 97.44 83 LEU A CA 1
ATOM 655 C C . LEU A 1 83 ? -17.080 3.681 26.435 1.00 97.44 83 LEU A C 1
ATOM 657 O O . LEU A 1 83 ? -17.547 4.445 25.591 1.00 97.44 83 LEU A O 1
ATOM 661 N N . GLN A 1 84 ? -16.096 4.038 27.256 1.00 97.06 84 GLN A N 1
ATOM 662 C CA . GLN A 1 84 ? -15.320 5.252 27.029 1.00 97.06 84 GLN A CA 1
ATOM 663 C C . GLN A 1 84 ? -14.279 4.955 25.952 1.00 97.06 84 GLN A C 1
ATOM 665 O O . GLN A 1 84 ? -13.513 4.004 26.096 1.00 97.06 84 GLN A O 1
ATOM 670 N N . ILE A 1 85 ? -14.251 5.758 24.891 1.00 96.19 85 ILE A N 1
ATOM 671 C CA . ILE A 1 85 ? -13.324 5.609 23.766 1.00 96.19 85 ILE A CA 1
ATOM 672 C C . ILE A 1 85 ? -12.531 6.901 23.612 1.00 96.19 85 ILE A C 1
ATOM 674 O O . ILE A 1 85 ? -13.119 7.976 23.468 1.00 96.19 85 ILE A O 1
ATOM 678 N N . LEU A 1 86 ? -11.207 6.769 23.583 1.00 94.62 86 LEU A N 1
ATOM 679 C CA . LEU A 1 86 ? -10.265 7.819 23.233 1.00 94.62 86 LEU A CA 1
ATOM 680 C C . LEU A 1 86 ? -9.576 7.458 21.910 1.00 94.62 86 LEU A C 1
ATOM 682 O O . LEU A 1 86 ? -8.904 6.436 21.805 1.00 94.62 86 LEU A O 1
ATOM 686 N N . ILE A 1 87 ? -9.727 8.320 20.906 1.00 92.94 87 ILE A N 1
ATOM 687 C CA . ILE A 1 87 ? -9.022 8.247 19.626 1.00 92.94 87 ILE A CA 1
ATOM 688 C C . ILE A 1 87 ? -8.123 9.465 19.520 1.00 92.94 87 ILE A C 1
ATOM 690 O O . ILE A 1 87 ? -8.593 10.608 19.582 1.00 92.94 87 ILE A O 1
ATOM 694 N N . TYR A 1 88 ? -6.833 9.230 19.331 1.00 90.62 88 TYR A N 1
ATOM 695 C CA . TYR A 1 88 ? -5.832 10.286 19.286 1.00 90.62 88 TYR A CA 1
ATOM 696 C C . TYR A 1 88 ? -4.765 10.004 18.229 1.00 90.62 88 TYR A C 1
ATOM 698 O O . TYR A 1 88 ? -4.691 8.922 17.646 1.00 90.62 88 TYR A O 1
ATOM 706 N N . ARG A 1 89 ? -3.958 11.030 17.951 1.00 87.62 89 ARG A N 1
ATOM 707 C CA . ARG A 1 89 ? -2.745 10.926 17.140 1.00 87.62 89 ARG A CA 1
ATOM 708 C C . ARG A 1 89 ? -1.555 11.144 18.054 1.00 87.62 89 ARG A C 1
ATOM 710 O O . ARG A 1 89 ? -1.406 12.235 18.597 1.00 87.62 89 ARG A O 1
ATOM 717 N N . ASP A 1 90 ? -0.720 10.128 18.196 1.00 86.25 90 ASP A N 1
ATOM 718 C CA . ASP A 1 90 ? 0.599 10.277 18.794 1.00 86.25 90 ASP A CA 1
ATOM 719 C C . ASP A 1 90 ? 1.560 10.754 17.702 1.00 86.25 90 ASP A C 1
ATOM 721 O O . ASP A 1 90 ? 1.824 10.026 16.743 1.00 86.25 90 ASP A O 1
ATOM 725 N N . GLN A 1 91 ? 2.039 11.995 17.802 1.00 85.94 91 GLN A N 1
ATOM 726 C CA . GLN A 1 91 ? 2.926 12.576 16.792 1.00 85.94 91 GLN A CA 1
ATOM 727 C C . GLN A 1 91 ? 4.270 11.844 16.711 1.00 85.94 91 GLN A C 1
ATOM 729 O O . GLN A 1 91 ? 4.768 11.635 15.607 1.00 85.94 91 GLN A O 1
ATOM 734 N N . ILE A 1 92 ? 4.823 11.416 17.849 1.00 86.81 92 ILE A N 1
ATOM 735 C CA . ILE A 1 92 ? 6.117 10.727 17.915 1.00 86.81 92 ILE A CA 1
ATOM 736 C C . ILE A 1 92 ? 5.979 9.350 17.271 1.00 86.81 92 ILE A C 1
ATOM 738 O O . ILE A 1 92 ? 6.750 8.994 16.379 1.00 86.81 92 ILE A O 1
ATOM 742 N N . GLN A 1 93 ? 4.956 8.589 17.663 1.00 84.56 93 GLN A N 1
ATOM 743 C CA . GLN A 1 93 ? 4.726 7.267 17.086 1.00 84.56 93 GLN A CA 1
ATOM 744 C C . GLN A 1 93 ? 4.310 7.352 15.609 1.00 84.56 93 GLN A C 1
ATOM 746 O O . GLN A 1 93 ? 4.688 6.490 14.820 1.00 84.56 93 GLN A O 1
ATOM 751 N N . THR A 1 94 ? 3.585 8.401 15.204 1.00 85.75 94 THR A N 1
ATOM 752 C CA . THR A 1 94 ? 3.262 8.660 13.789 1.00 85.75 94 THR A CA 1
ATOM 753 C C . THR A 1 94 ? 4.527 8.880 12.965 1.00 85.75 94 THR A C 1
ATOM 755 O O . THR A 1 94 ? 4.715 8.199 11.959 1.00 85.75 94 THR A O 1
ATOM 758 N N . GLN A 1 95 ? 5.420 9.767 13.414 1.00 86.94 95 GLN A N 1
ATOM 759 C CA . GLN A 1 95 ? 6.701 10.019 12.746 1.00 86.94 95 GLN A CA 1
ATOM 760 C C . GLN A 1 95 ? 7.556 8.752 12.676 1.00 86.94 95 GLN A C 1
ATOM 762 O O . GLN A 1 95 ? 8.141 8.455 11.637 1.00 86.94 95 GLN A O 1
ATOM 767 N N . LYS A 1 96 ? 7.579 7.962 13.755 1.00 88.38 96 LYS A N 1
ATOM 768 C CA . LYS A 1 96 ? 8.271 6.670 13.781 1.00 88.38 96 LYS A CA 1
ATOM 769 C C . LYS A 1 96 ? 7.692 5.691 12.757 1.00 88.38 96 LYS A C 1
ATOM 771 O O . LYS A 1 96 ? 8.451 5.119 11.983 1.00 88.38 96 LYS A O 1
ATOM 776 N N . ASN A 1 97 ? 6.368 5.537 12.699 1.00 85.81 97 ASN A N 1
ATOM 777 C CA . ASN A 1 97 ? 5.706 4.663 11.725 1.00 85.81 97 ASN A CA 1
ATOM 778 C C . ASN A 1 97 ? 5.994 5.096 10.279 1.00 85.81 97 ASN A C 1
ATOM 780 O O . ASN A 1 97 ? 6.196 4.251 9.407 1.00 85.81 97 ASN A O 1
ATOM 784 N N . GLU A 1 98 ? 6.010 6.403 10.017 1.00 87.19 98 GLU A N 1
ATOM 785 C CA . GLU A 1 98 ? 6.324 6.964 8.700 1.00 87.19 98 GLU A CA 1
ATOM 786 C C . GLU A 1 98 ? 7.791 6.728 8.319 1.00 87.19 98 GLU A C 1
ATOM 788 O O . GLU A 1 98 ? 8.055 6.287 7.199 1.00 87.19 98 GLU A O 1
ATOM 793 N N . SER A 1 99 ? 8.723 6.920 9.258 1.00 88.75 99 SER A N 1
ATOM 794 C CA . SER A 1 99 ? 10.144 6.602 9.070 1.00 88.75 99 SER A CA 1
ATOM 795 C C . SER A 1 99 ? 10.354 5.115 8.799 1.00 88.75 99 SER A C 1
ATOM 797 O O . SER A 1 99 ? 11.010 4.753 7.830 1.00 88.75 99 SER A O 1
ATOM 799 N N . GLU A 1 100 ? 9.744 4.231 9.591 1.00 90.69 100 GLU A N 1
ATOM 800 C CA . GLU A 1 100 ? 9.859 2.783 9.395 1.00 90.69 100 GLU A CA 1
ATOM 801 C C . GLU A 1 100 ? 9.267 2.330 8.052 1.00 90.69 100 GLU A C 1
ATOM 803 O O . GLU A 1 100 ? 9.799 1.421 7.408 1.00 90.69 100 GLU A O 1
ATOM 808 N N . ALA A 1 101 ? 8.156 2.935 7.618 1.00 88.81 101 ALA A N 1
ATOM 809 C CA . ALA A 1 101 ? 7.566 2.664 6.310 1.00 88.81 101 ALA A CA 1
ATOM 810 C C . ALA A 1 101 ? 8.506 3.097 5.177 1.00 88.81 101 ALA A C 1
ATOM 812 O O . ALA A 1 101 ? 8.715 2.332 4.230 1.00 88.81 101 ALA A O 1
ATOM 813 N N . TYR A 1 102 ? 9.111 4.277 5.310 1.00 90.69 102 TYR A N 1
ATOM 814 C CA . TYR A 1 102 ? 10.108 4.792 4.379 1.00 90.69 102 TYR A CA 1
ATOM 815 C C . TYR A 1 102 ? 11.354 3.894 4.321 1.00 90.69 102 TYR A C 1
ATOM 817 O O . TYR A 1 102 ? 11.764 3.477 3.237 1.00 90.69 102 TYR A O 1
ATOM 825 N N . ASP A 1 103 ? 11.895 3.483 5.467 1.00 92.56 103 ASP A N 1
ATOM 826 C CA . ASP A 1 103 ? 13.065 2.601 5.538 1.00 92.56 103 ASP A CA 1
ATOM 827 C C . ASP A 1 103 ? 12.775 1.225 4.931 1.00 92.56 103 ASP A C 1
ATOM 829 O O . ASP A 1 103 ? 13.583 0.679 4.173 1.00 92.56 103 ASP A O 1
ATOM 833 N N . LYS A 1 104 ? 11.599 0.648 5.212 1.00 93.44 104 LYS A N 1
ATOM 834 C CA . LYS A 1 104 ? 11.153 -0.607 4.581 1.00 93.44 104 LYS A CA 1
ATOM 835 C C . LYS A 1 104 ? 11.040 -0.464 3.067 1.00 93.44 104 LYS A C 1
ATOM 837 O O . LYS A 1 104 ? 11.378 -1.406 2.349 1.00 93.44 104 LYS A O 1
ATOM 842 N N . TRP A 1 105 ? 10.571 0.683 2.587 1.00 94.38 105 TRP A N 1
ATOM 843 C CA . TRP A 1 105 ? 10.453 0.970 1.163 1.00 94.38 105 TRP A CA 1
ATOM 844 C C . TRP A 1 105 ? 11.827 1.100 0.499 1.00 94.38 105 TRP A C 1
ATOM 846 O O . TRP A 1 105 ? 12.086 0.381 -0.461 1.00 94.38 105 TRP A O 1
ATOM 856 N N . ILE A 1 106 ? 12.750 1.894 1.051 1.00 94.38 106 ILE A N 1
ATOM 857 C CA . ILE A 1 106 ? 14.126 2.006 0.532 1.00 94.38 106 ILE A CA 1
ATOM 858 C C . ILE A 1 106 ? 14.800 0.630 0.494 1.00 94.38 106 ILE A C 1
ATOM 860 O O . ILE A 1 106 ? 15.366 0.226 -0.526 1.00 94.38 106 ILE A O 1
ATOM 864 N N . ASN A 1 107 ? 14.689 -0.133 1.583 1.00 94.19 107 ASN A N 1
ATOM 865 C CA . ASN A 1 107 ? 15.269 -1.470 1.676 1.00 94.19 107 ASN A CA 1
ATOM 866 C C . ASN A 1 107 ? 14.669 -2.452 0.662 1.00 94.19 107 ASN A C 1
ATOM 868 O O . ASN A 1 107 ? 15.358 -3.374 0.232 1.00 94.19 107 ASN A O 1
ATOM 872 N N . ARG A 1 108 ? 13.404 -2.286 0.260 1.00 94.12 108 ARG A N 1
ATOM 873 C CA . ARG A 1 108 ? 12.779 -3.129 -0.769 1.00 94.12 108 ARG A CA 1
ATOM 874 C C . ARG A 1 108 ? 13.515 -3.009 -2.104 1.00 94.12 108 ARG A C 1
ATOM 876 O O . ARG A 1 108 ? 13.865 -4.032 -2.680 1.00 94.12 108 ARG A O 1
ATOM 883 N N . TYR A 1 109 ? 13.798 -1.786 -2.551 1.00 95.00 109 TYR A N 1
ATOM 884 C CA . TYR A 1 109 ? 14.400 -1.534 -3.867 1.00 95.00 109 TYR A CA 1
ATOM 885 C C . TYR A 1 109 ? 15.929 -1.597 -3.884 1.00 95.00 109 TYR A C 1
ATOM 887 O O . TYR A 1 109 ? 16.520 -1.758 -4.942 1.00 95.00 109 TYR A O 1
ATOM 895 N N . THR A 1 110 ? 16.595 -1.465 -2.739 1.00 93.19 110 THR A N 1
ATOM 896 C CA . THR A 1 110 ? 18.071 -1.437 -2.678 1.00 93.19 110 THR A CA 1
ATOM 897 C C . THR A 1 110 ? 18.704 -2.780 -2.320 1.00 93.19 110 THR A C 1
ATOM 899 O O . THR A 1 110 ? 19.930 -2.911 -2.365 1.00 93.19 110 THR A O 1
ATOM 902 N N . LYS A 1 111 ? 17.888 -3.785 -1.978 1.00 93.50 111 LYS A N 1
ATOM 903 C CA . LYS A 1 111 ? 18.354 -5.145 -1.694 1.00 93.50 111 LYS A CA 1
ATOM 904 C C . LYS A 1 111 ? 18.987 -5.788 -2.929 1.00 93.50 111 LYS A C 1
ATOM 906 O O . LYS A 1 111 ? 18.400 -5.681 -4.011 1.00 93.50 111 LYS A O 1
ATOM 911 N N . PRO A 1 112 ? 20.083 -6.558 -2.752 1.00 92.88 112 PRO A N 1
ATOM 912 C CA . PRO A 1 112 ? 20.657 -7.367 -3.817 1.00 92.88 112 PRO A CA 1
ATOM 913 C C . PRO A 1 112 ? 19.585 -8.175 -4.546 1.00 92.88 112 PRO A C 1
ATOM 915 O O . PRO A 1 112 ? 18.641 -8.697 -3.938 1.00 92.88 112 PRO A O 1
ATOM 918 N N . PHE A 1 113 ? 19.710 -8.252 -5.858 1.00 94.12 113 PHE A N 1
ATOM 919 C CA . PHE A 1 113 ? 18.755 -8.902 -6.730 1.00 94.12 113 PHE A CA 1
ATOM 920 C C . PHE A 1 113 ? 19.515 -9.539 -7.875 1.00 94.12 113 PHE A C 1
ATOM 922 O O . PHE A 1 113 ? 20.384 -8.905 -8.458 1.00 94.12 113 PHE A O 1
ATOM 929 N N . ASN A 1 114 ? 19.183 -10.795 -8.146 1.00 93.31 114 ASN A N 1
ATOM 930 C CA . ASN A 1 114 ? 19.671 -11.524 -9.299 1.00 93.31 114 ASN A CA 1
ATOM 931 C C . ASN A 1 114 ? 18.437 -12.061 -10.040 1.00 93.31 114 ASN A C 1
ATOM 933 O O . ASN A 1 114 ? 17.795 -12.994 -9.532 1.00 93.31 114 ASN A O 1
ATOM 937 N N . PRO A 1 115 ? 18.025 -11.429 -11.147 1.00 92.25 115 PRO A N 1
ATOM 938 C CA . PRO A 1 115 ? 16.829 -11.825 -11.872 1.00 92.25 115 PRO A CA 1
ATOM 939 C C . PRO A 1 115 ? 16.971 -13.239 -12.440 1.00 92.25 115 PRO A C 1
ATOM 941 O O . PRO A 1 115 ? 18.001 -13.614 -12.986 1.00 92.25 115 PRO A O 1
ATOM 944 N N . LYS A 1 116 ? 15.914 -14.044 -12.286 1.00 92.00 116 LYS A N 1
ATOM 945 C CA . LYS A 1 116 ? 15.853 -15.434 -12.784 1.00 92.00 116 LYS A CA 1
ATOM 946 C C . LYS A 1 116 ? 14.879 -15.624 -13.939 1.00 92.00 116 LYS A C 1
ATOM 948 O O . LYS A 1 116 ? 14.895 -16.656 -14.596 1.00 92.00 116 LYS A O 1
ATOM 953 N N . THR A 1 117 ? 13.976 -14.673 -14.114 1.00 94.25 117 THR A N 1
ATOM 954 C CA . THR A 1 117 ? 12.896 -14.720 -15.091 1.00 94.25 117 THR A CA 1
ATOM 955 C C . THR A 1 117 ? 12.722 -13.332 -15.665 1.00 94.25 117 THR A C 1
ATOM 957 O O . THR A 1 117 ? 12.936 -12.352 -14.947 1.00 94.25 117 THR A O 1
ATOM 960 N N . ASN A 1 118 ? 12.234 -13.260 -16.896 1.00 96.75 118 ASN A N 1
ATOM 961 C CA . ASN A 1 118 ? 11.774 -12.007 -17.470 1.00 96.75 118 ASN A CA 1
ATOM 962 C C . ASN A 1 118 ? 10.544 -11.490 -16.700 1.00 96.75 118 ASN A C 1
ATOM 964 O O . ASN A 1 118 ? 9.900 -12.217 -15.928 1.00 96.75 118 ASN A O 1
ATOM 968 N N . TRP A 1 119 ? 10.243 -10.212 -16.869 1.00 96.88 119 TRP A N 1
ATOM 969 C CA . TRP A 1 119 ? 9.053 -9.560 -16.330 1.00 96.88 119 TRP A CA 1
ATOM 970 C C . TRP A 1 119 ? 8.493 -8.586 -17.358 1.00 96.88 119 TRP A C 1
ATOM 972 O O . TRP A 1 119 ? 9.086 -8.382 -18.412 1.00 96.88 119 TRP A O 1
ATOM 982 N N . GLU A 1 120 ? 7.330 -8.013 -17.077 1.00 96.75 120 GLU A N 1
ATOM 983 C CA . GLU A 1 120 ? 6.630 -7.171 -18.039 1.00 96.75 120 GLU A CA 1
ATOM 984 C C . GLU A 1 120 ? 6.566 -5.73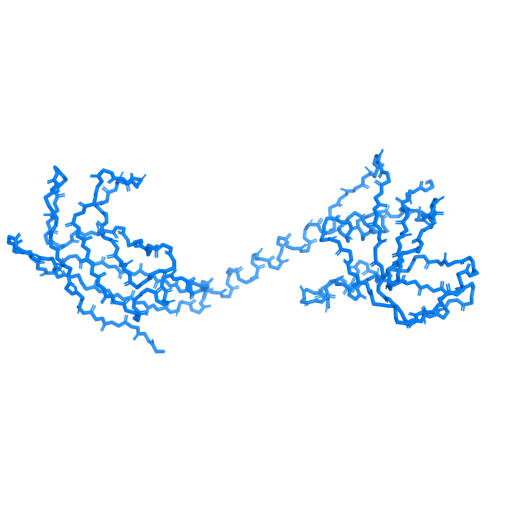0 -17.541 1.00 96.75 120 GLU A C 1
ATOM 986 O O . GLU A 1 120 ? 6.107 -5.472 -16.427 1.00 96.75 120 GLU A O 1
ATOM 991 N N . LEU A 1 121 ? 6.999 -4.792 -18.380 1.00 96.69 121 LEU A N 1
ATOM 992 C CA . LEU A 1 121 ? 6.712 -3.377 -18.194 1.00 96.69 121 LEU A CA 1
ATOM 993 C C . LEU A 1 121 ? 5.575 -2.937 -19.106 1.00 96.69 121 LEU A C 1
ATOM 995 O O . LEU A 1 121 ? 5.457 -3.391 -20.241 1.00 96.69 121 LEU A O 1
ATOM 999 N N . ARG A 1 122 ? 4.736 -2.039 -18.597 1.00 94.38 122 ARG A N 1
ATOM 1000 C CA . ARG A 1 122 ? 3.553 -1.518 -19.273 1.00 94.38 122 ARG A CA 1
ATOM 1001 C C . ARG A 1 122 ? 3.596 -0.009 -19.331 1.00 94.38 122 ARG A C 1
ATOM 1003 O O . ARG A 1 122 ? 3.794 0.659 -18.312 1.00 94.38 122 ARG A O 1
ATOM 1010 N N . PHE A 1 123 ? 3.333 0.505 -20.516 1.00 93.56 123 PHE A N 1
ATOM 1011 C CA . PHE A 1 123 ? 3.271 1.923 -20.797 1.00 93.56 123 PHE A CA 1
ATOM 1012 C C . PHE A 1 123 ? 1.954 2.243 -21.491 1.00 93.56 123 PHE A C 1
ATOM 1014 O O . PHE A 1 123 ? 1.532 1.533 -22.399 1.00 93.56 123 PHE A O 1
ATOM 1021 N N . TYR A 1 124 ? 1.302 3.305 -21.048 1.00 91.25 124 TYR A N 1
ATOM 1022 C CA . TYR A 1 124 ? 0.107 3.844 -21.665 1.00 91.25 124 TYR A CA 1
ATOM 1023 C C . TYR A 1 124 ? 0.477 4.908 -22.699 1.00 91.25 124 TYR A C 1
ATOM 1025 O O . TYR A 1 124 ? 1.354 5.746 -22.460 1.00 91.25 124 TYR A O 1
ATOM 1033 N N . THR A 1 125 ? -0.220 4.891 -23.832 1.00 84.75 125 THR A N 1
ATOM 1034 C CA . THR A 1 125 ? -0.125 5.906 -24.880 1.00 84.75 125 THR A CA 1
ATOM 1035 C C . THR A 1 125 ? -1.444 6.079 -25.621 1.00 84.75 125 THR A C 1
ATOM 1037 O O . THR A 1 125 ? -2.096 5.117 -26.007 1.00 84.75 125 THR A O 1
ATOM 1040 N N . ASN A 1 126 ? -1.808 7.332 -25.885 1.00 82.12 126 ASN A N 1
ATOM 1041 C CA . ASN A 1 126 ? -2.937 7.682 -26.757 1.00 82.12 126 ASN A CA 1
ATOM 1042 C C . ASN A 1 126 ? -2.537 7.791 -28.237 1.00 82.12 126 ASN A C 1
ATOM 1044 O O . ASN A 1 126 ? -3.351 8.185 -29.067 1.00 82.12 126 ASN A O 1
ATOM 1048 N N . GLN A 1 127 ? -1.271 7.532 -28.554 1.00 76.19 127 GLN A N 1
ATOM 1049 C CA . GLN A 1 127 ? -0.690 7.696 -29.880 1.00 76.19 127 GLN A CA 1
ATOM 1050 C C . GLN A 1 127 ? -0.017 6.399 -30.313 1.00 76.19 127 GLN A C 1
ATOM 1052 O O . GLN A 1 127 ? 0.576 5.705 -29.484 1.00 76.19 127 GLN A O 1
ATOM 1057 N N . ASP A 1 128 ? -0.048 6.116 -31.614 1.00 70.69 128 ASP A N 1
ATOM 1058 C CA . ASP A 1 128 ? 0.779 5.063 -32.195 1.00 70.69 128 ASP A CA 1
ATOM 1059 C C . ASP A 1 128 ? 2.254 5.448 -32.060 1.00 70.69 128 ASP A C 1
ATOM 1061 O O . ASP A 1 128 ? 2.746 6.367 -32.721 1.00 70.69 128 ASP A O 1
ATOM 1065 N N . VAL A 1 129 ? 2.969 4.747 -31.181 1.00 70.31 129 VAL A N 1
ATOM 1066 C CA . VAL A 1 129 ? 4.393 4.986 -30.945 1.00 70.31 129 VAL A CA 1
ATOM 1067 C C . VAL A 1 129 ? 5.199 4.008 -31.781 1.00 70.31 129 VAL A C 1
ATOM 1069 O O . VAL A 1 129 ? 5.249 2.813 -31.502 1.00 70.31 129 VAL A O 1
ATOM 1072 N N . LYS A 1 130 ? 5.886 4.524 -32.804 1.00 72.31 130 LYS A N 1
ATOM 1073 C CA . LYS A 1 130 ? 6.911 3.750 -33.509 1.00 72.31 130 LYS A CA 1
ATOM 1074 C C . LYS A 1 130 ? 8.136 3.613 -32.613 1.00 72.31 130 LYS A C 1
ATOM 1076 O O . LYS A 1 130 ? 8.878 4.570 -32.409 1.00 72.31 130 LYS A O 1
ATOM 1081 N N . LEU A 1 131 ? 8.330 2.415 -32.081 1.00 75.19 131 LEU A N 1
ATOM 1082 C CA . LEU A 1 131 ? 9.482 2.073 -31.260 1.00 75.19 131 LEU A CA 1
ATOM 1083 C C . LEU A 1 131 ? 10.668 1.708 -32.152 1.00 75.19 131 LEU A C 1
ATOM 1085 O O . LEU A 1 131 ? 10.794 0.571 -32.597 1.00 75.19 131 LEU A O 1
ATOM 1089 N N . ASN A 1 132 ? 11.550 2.673 -32.391 1.00 80.00 132 ASN A N 1
ATOM 1090 C CA . ASN A 1 132 ? 12.839 2.415 -33.023 1.00 80.00 132 ASN A CA 1
ATOM 1091 C C . ASN A 1 132 ? 13.879 2.198 -31.920 1.00 80.00 132 ASN A C 1
ATOM 1093 O O . ASN A 1 132 ? 14.364 3.166 -31.344 1.00 80.00 132 ASN A O 1
ATOM 1097 N N . ASN A 1 133 ? 14.177 0.931 -31.612 1.00 83.56 133 ASN A N 1
ATOM 1098 C CA . ASN A 1 133 ? 15.163 0.525 -30.600 1.00 83.56 133 ASN A CA 1
ATOM 1099 C C . ASN A 1 133 ? 15.014 1.264 -29.252 1.00 83.56 133 ASN A C 1
ATOM 1101 O O . ASN A 1 133 ? 15.952 1.933 -28.814 1.00 83.56 133 ASN A O 1
ATOM 1105 N N . PRO A 1 134 ? 13.842 1.173 -28.595 1.00 89.88 134 PRO A N 1
ATOM 1106 C CA . PRO A 1 134 ? 13.631 1.851 -27.325 1.00 89.88 134 PRO A CA 1
ATOM 1107 C C . PRO A 1 134 ? 14.604 1.335 -26.261 1.00 89.88 134 PRO A C 1
ATOM 1109 O O . PRO A 1 134 ? 14.919 0.145 -26.216 1.00 89.88 134 PRO A O 1
ATOM 1112 N N . GLN A 1 135 ? 15.042 2.222 -25.375 1.00 92.62 135 GLN A N 1
ATOM 1113 C CA . GLN A 1 135 ? 15.888 1.881 -24.234 1.00 92.62 135 GLN A CA 1
ATOM 1114 C C . GLN A 1 135 ? 15.101 2.053 -22.937 1.00 92.62 135 GLN A C 1
ATOM 1116 O O . GLN A 1 135 ? 14.308 2.984 -22.801 1.00 92.62 135 GLN A O 1
ATOM 1121 N N . ILE A 1 136 ? 15.301 1.136 -21.987 1.00 95.06 136 ILE A N 1
ATOM 1122 C CA . ILE A 1 136 ? 14.734 1.262 -20.643 1.00 95.06 136 ILE A CA 1
ATOM 1123 C C . ILE A 1 136 ? 15.675 2.134 -19.831 1.00 95.06 136 ILE A C 1
ATOM 1125 O O . ILE A 1 136 ? 16.814 1.755 -19.569 1.00 95.06 136 ILE A O 1
ATOM 1129 N N . GLU A 1 137 ? 15.164 3.270 -19.393 1.00 95.69 137 GLU A N 1
ATOM 1130 C CA . GLU A 1 137 ? 15.876 4.183 -18.522 1.00 95.69 137 GLU A CA 1
ATOM 1131 C C . GLU A 1 137 ? 15.276 4.124 -17.123 1.00 95.69 137 GLU A C 1
ATOM 1133 O O . GLU A 1 137 ? 14.060 3.995 -16.930 1.00 95.69 137 GLU A O 1
ATOM 1138 N N . THR A 1 138 ? 16.146 4.231 -16.127 1.00 96.38 138 THR A N 1
ATOM 1139 C CA . THR A 1 138 ? 15.750 4.259 -14.726 1.00 96.38 138 THR A CA 1
ATOM 1140 C C . THR A 1 138 ? 16.398 5.435 -14.027 1.00 96.38 138 THR A C 1
ATOM 1142 O O . THR A 1 138 ? 17.462 5.920 -14.407 1.00 96.38 138 THR A O 1
ATOM 1145 N N . ILE A 1 139 ? 15.793 5.853 -12.925 1.00 96.25 139 ILE A N 1
ATOM 1146 C CA . ILE A 1 139 ? 16.470 6.715 -11.958 1.00 96.25 139 ILE A CA 1
ATOM 1147 C C . ILE A 1 139 ? 17.747 6.041 -11.430 1.00 96.25 139 ILE A C 1
ATOM 1149 O O . ILE A 1 139 ? 17.913 4.825 -11.556 1.00 96.25 139 ILE A O 1
ATOM 1153 N N . THR A 1 140 ? 18.630 6.804 -10.784 1.00 95.12 140 THR A N 1
ATOM 1154 C CA . THR A 1 140 ? 19.778 6.225 -10.069 1.00 95.12 140 THR A CA 1
ATOM 1155 C C . THR A 1 140 ? 19.392 5.819 -8.650 1.00 95.12 140 THR A C 1
ATOM 1157 O O . THR A 1 140 ? 18.450 6.372 -8.065 1.00 95.12 140 THR A O 1
ATOM 1160 N N . LYS A 1 141 ? 20.163 4.901 -8.057 1.00 94.56 141 LYS A N 1
ATOM 1161 C CA . LYS A 1 141 ? 19.952 4.419 -6.684 1.00 94.56 141 LYS A CA 1
ATOM 1162 C C . LYS A 1 141 ? 19.944 5.560 -5.663 1.00 94.56 141 LYS A C 1
ATOM 1164 O O . LYS A 1 141 ? 19.132 5.559 -4.742 1.00 94.56 141 LYS A O 1
ATOM 1169 N N . GLU A 1 142 ? 20.801 6.559 -5.849 1.00 94.56 142 GLU A N 1
ATOM 1170 C CA . GLU A 1 142 ? 20.947 7.727 -4.969 1.00 94.56 142 GLU A CA 1
ATOM 1171 C C . GLU A 1 142 ? 19.718 8.640 -5.018 1.00 94.56 142 GLU A C 1
ATOM 1173 O O . GLU A 1 142 ? 19.412 9.340 -4.055 1.00 94.56 142 GLU A O 1
ATOM 1178 N N . SER A 1 143 ? 18.998 8.633 -6.141 1.00 95.38 143 SER A N 1
ATOM 1179 C CA . SER A 1 143 ? 17.810 9.462 -6.342 1.00 95.38 143 SER A CA 1
ATOM 1180 C C . SER A 1 143 ? 16.503 8.794 -5.909 1.00 95.38 143 SER A C 1
ATOM 1182 O O . SER A 1 143 ? 15.484 9.480 -5.848 1.00 95.38 143 SER A O 1
ATOM 1184 N N 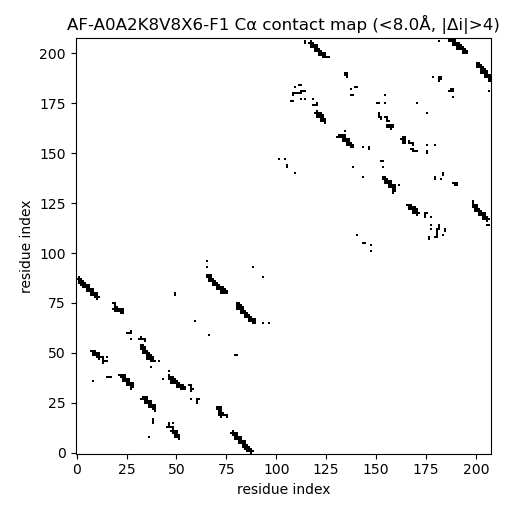. LEU A 1 144 ? 16.530 7.502 -5.552 1.00 95.31 144 LEU A N 1
ATOM 1185 C CA . LEU A 1 144 ? 15.359 6.697 -5.185 1.00 95.31 144 LEU A CA 1
ATOM 1186 C C . LEU A 1 144 ? 14.455 7.380 -4.151 1.00 95.31 144 LEU A C 1
ATOM 1188 O O . LEU A 1 144 ? 13.240 7.398 -4.317 1.00 95.31 144 LEU A O 1
ATOM 1192 N N . SER A 1 145 ? 15.037 7.993 -3.121 1.00 93.19 145 SER A N 1
ATOM 1193 C CA . SER A 1 145 ? 14.300 8.685 -2.053 1.00 93.19 145 SER A CA 1
ATOM 1194 C C . SER A 1 145 ? 13.301 9.729 -2.559 1.00 93.19 145 SER A C 1
ATOM 1196 O O . SER A 1 145 ? 12.232 9.897 -1.972 1.00 93.19 145 SER A O 1
ATOM 1198 N N . LYS A 1 146 ? 13.605 10.392 -3.681 1.00 94.88 146 LYS A N 1
ATOM 1199 C CA . LYS A 1 146 ? 12.756 11.429 -4.287 1.00 94.88 146 LYS A CA 1
ATOM 1200 C C . LYS A 1 146 ? 11.460 10.868 -4.883 1.00 94.88 146 LYS A C 1
ATOM 1202 O O . LYS A 1 146 ? 10.524 11.629 -5.094 1.00 94.88 146 LYS A O 1
ATOM 1207 N N . TYR A 1 147 ? 11.398 9.557 -5.109 1.00 94.31 147 TYR A N 1
ATOM 1208 C CA . TYR A 1 147 ? 10.292 8.866 -5.777 1.00 94.31 147 TYR A CA 1
ATOM 1209 C C . TYR A 1 147 ? 9.417 8.055 -4.808 1.00 94.31 147 TYR A C 1
ATOM 1211 O O . TYR A 1 147 ? 8.620 7.230 -5.245 1.00 94.31 147 TYR A O 1
ATOM 1219 N N . TYR A 1 148 ? 9.516 8.291 -3.491 1.00 91.31 148 TYR A N 1
ATOM 1220 C CA . TYR A 1 148 ? 8.735 7.563 -2.475 1.00 91.31 148 TYR A CA 1
ATOM 1221 C C . TYR A 1 148 ? 7.222 7.549 -2.755 1.00 91.31 148 TYR A C 1
ATOM 1223 O O . TYR A 1 148 ? 6.568 6.521 -2.587 1.00 91.31 148 TYR A O 1
ATOM 1231 N N . ASN A 1 149 ? 6.685 8.678 -3.228 1.00 89.12 149 ASN A N 1
ATOM 1232 C CA . ASN A 1 149 ? 5.262 8.848 -3.537 1.00 89.12 149 ASN A CA 1
ATOM 1233 C C . ASN A 1 149 ? 4.933 8.755 -5.038 1.00 89.12 149 ASN A C 1
ATOM 1235 O O . ASN A 1 149 ? 3.772 8.914 -5.397 1.00 89.12 149 ASN A O 1
ATOM 1239 N N . ASP A 1 150 ? 5.926 8.533 -5.902 1.00 91.50 150 ASP A N 1
ATOM 1240 C CA . ASP A 1 150 ? 5.755 8.546 -7.361 1.00 91.50 150 ASP A CA 1
ATOM 1241 C C . ASP A 1 150 ? 6.717 7.561 -8.038 1.00 91.50 150 ASP A C 1
ATOM 1243 O O . ASP A 1 150 ? 7.552 7.903 -8.873 1.00 91.50 150 ASP A O 1
ATOM 1247 N N . ILE A 1 151 ? 6.650 6.302 -7.614 1.00 92.88 151 ILE A N 1
ATOM 1248 C CA . ILE A 1 151 ? 7.562 5.271 -8.112 1.00 92.88 151 ILE A CA 1
ATOM 1249 C C . ILE A 1 151 ? 7.267 4.879 -9.567 1.00 92.88 151 ILE A C 1
ATOM 1251 O O . ILE A 1 151 ? 8.101 4.268 -10.217 1.00 92.88 151 ILE A O 1
ATOM 1255 N N . GLU A 1 152 ? 6.102 5.232 -10.114 1.00 91.06 152 GLU A N 1
ATOM 1256 C CA . GLU A 1 152 ? 5.789 4.995 -11.529 1.00 91.06 152 GLU A CA 1
ATOM 1257 C C . GLU A 1 152 ? 6.698 5.838 -12.435 1.00 91.06 152 GLU A C 1
ATOM 1259 O O . GLU A 1 152 ? 7.225 5.324 -13.421 1.00 91.06 152 GLU A O 1
ATOM 1264 N N . SER A 1 153 ? 7.000 7.079 -12.046 1.00 91.88 153 SER A N 1
ATOM 1265 C CA . SER A 1 153 ? 7.905 7.974 -12.780 1.00 91.88 153 SER A CA 1
ATOM 1266 C C . SER A 1 153 ? 9.382 7.569 -12.735 1.00 91.88 153 SER A C 1
ATOM 1268 O O . SER A 1 153 ? 10.211 8.204 -13.390 1.00 91.88 153 SER A O 1
ATOM 1270 N N . SER A 1 154 ? 9.745 6.531 -11.974 1.00 94.94 154 SER A N 1
ATOM 1271 C CA . SER A 1 154 ? 11.142 6.125 -11.800 1.00 94.94 154 SER A CA 1
ATOM 1272 C C . SER A 1 154 ? 11.723 5.346 -12.983 1.00 94.94 154 SER A C 1
ATOM 1274 O O . SER A 1 154 ? 12.921 5.061 -12.995 1.00 94.94 154 SER A O 1
ATOM 1276 N N . ILE A 1 155 ? 10.871 4.927 -13.920 1.00 96.62 155 ILE A N 1
ATOM 1277 C CA . ILE A 1 155 ? 11.225 4.156 -15.113 1.00 96.62 155 ILE A CA 1
ATOM 1278 C C . ILE A 1 155 ? 10.554 4.823 -16.311 1.00 96.62 155 ILE A C 1
ATOM 1280 O O . ILE A 1 155 ? 9.376 5.178 -16.257 1.00 96.62 155 ILE A O 1
ATOM 1284 N N . TRP A 1 156 ? 11.294 4.991 -17.400 1.00 95.25 156 TRP A N 1
ATOM 1285 C CA . TRP A 1 156 ? 10.756 5.496 -18.659 1.00 95.25 156 TRP A CA 1
ATOM 1286 C C . TRP A 1 156 ? 11.434 4.822 -19.845 1.00 95.25 156 TRP A C 1
ATOM 1288 O O . TRP A 1 156 ? 12.426 4.114 -19.689 1.00 95.25 156 TRP A O 1
ATOM 1298 N N . LEU A 1 157 ? 10.881 5.042 -21.036 1.00 94.19 157 LEU A N 1
ATOM 1299 C CA . LEU A 1 157 ? 11.540 4.664 -22.278 1.00 94.19 157 LEU A CA 1
ATOM 1300 C C . LEU A 1 157 ? 12.172 5.880 -22.930 1.00 94.19 157 LEU A C 1
ATOM 1302 O O . LEU A 1 157 ? 11.585 6.966 -22.918 1.00 94.19 157 LEU A O 1
ATOM 1306 N N . SER A 1 158 ? 13.337 5.685 -23.526 1.00 93.38 158 SER A N 1
ATOM 1307 C CA . SER A 1 158 ? 13.979 6.654 -24.403 1.00 93.38 158 SER A CA 1
ATOM 1308 C C . SER A 1 158 ? 14.153 6.098 -25.816 1.00 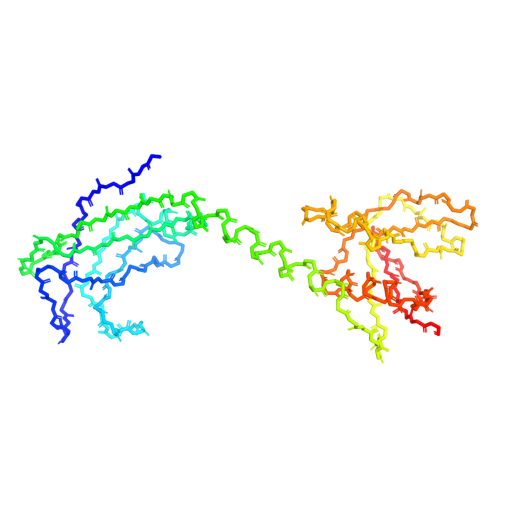93.38 158 SER A C 1
ATOM 1310 O O . SER A 1 158 ? 14.110 4.884 -26.029 1.00 93.38 158 SER A O 1
ATOM 1312 N N . ASP A 1 159 ? 14.287 6.992 -26.793 1.00 90.50 159 ASP A N 1
ATOM 1313 C CA . ASP A 1 159 ? 14.755 6.634 -28.133 1.00 90.50 159 ASP A CA 1
ATOM 1314 C C . ASP A 1 159 ? 16.273 6.354 -28.140 1.00 90.50 159 ASP A C 1
ATOM 1316 O O . ASP A 1 159 ? 16.971 6.527 -27.139 1.00 90.50 159 ASP A O 1
ATOM 1320 N N . GLU A 1 160 ? 16.809 5.956 -29.294 1.00 88.56 160 GLU A N 1
ATOM 1321 C CA . GLU A 1 160 ? 18.249 5.723 -29.494 1.00 88.56 160 GLU A CA 1
ATOM 1322 C C . GLU A 1 160 ? 19.141 6.946 -29.193 1.00 88.56 160 GLU A C 1
ATOM 1324 O O . GLU A 1 160 ? 20.333 6.797 -28.920 1.00 88.56 160 GLU A O 1
ATOM 1329 N N . ASN A 1 161 ? 18.564 8.152 -29.204 1.00 89.06 161 ASN A N 1
ATOM 1330 C CA . ASN A 1 161 ? 19.231 9.420 -28.908 1.00 89.06 161 ASN A CA 1
ATOM 1331 C C . ASN A 1 161 ? 19.023 9.867 -27.449 1.00 89.06 161 ASN A C 1
ATOM 1333 O O . ASN A 1 161 ? 19.396 10.984 -27.087 1.00 89.06 161 ASN A O 1
ATOM 1337 N N . LYS A 1 162 ? 18.459 8.998 -26.600 1.00 88.50 162 LYS A N 1
ATOM 1338 C CA . LYS A 1 162 ? 18.131 9.240 -25.187 1.00 88.50 162 LYS A CA 1
ATOM 1339 C C . LYS A 1 162 ? 17.039 10.282 -24.941 1.00 88.50 162 LYS A C 1
ATOM 1341 O O . LYS A 1 162 ? 16.889 10.768 -23.816 1.00 88.50 162 LYS A O 1
ATOM 1346 N N . HIS A 1 163 ? 16.222 10.609 -25.937 1.00 90.56 163 HIS A N 1
ATOM 1347 C CA . HIS A 1 163 ? 15.034 11.421 -25.706 1.00 90.56 163 HIS A CA 1
ATOM 1348 C C . HIS A 1 163 ? 13.947 10.578 -25.054 1.00 90.56 163 HIS A C 1
ATOM 1350 O O . HIS A 1 163 ? 13.549 9.539 -25.577 1.00 90.56 163 HIS A O 1
ATOM 1356 N N . LYS A 1 164 ? 13.438 11.046 -23.911 1.00 91.75 164 LYS A N 1
ATOM 1357 C CA . LYS A 1 164 ? 12.327 10.400 -23.212 1.00 91.75 164 LYS A CA 1
ATOM 1358 C C . LYS A 1 164 ? 11.083 10.381 -24.103 1.00 91.75 164 LYS A C 1
ATOM 1360 O O . LYS A 1 164 ? 10.602 11.430 -24.530 1.00 91.75 164 LYS A O 1
ATOM 1365 N N . LEU A 1 165 ? 10.540 9.189 -24.324 1.00 90.81 165 LEU A N 1
ATOM 1366 C CA . LEU A 1 165 ? 9.279 8.997 -25.025 1.00 90.81 165 LEU A CA 1
ATOM 1367 C C . LEU A 1 165 ? 8.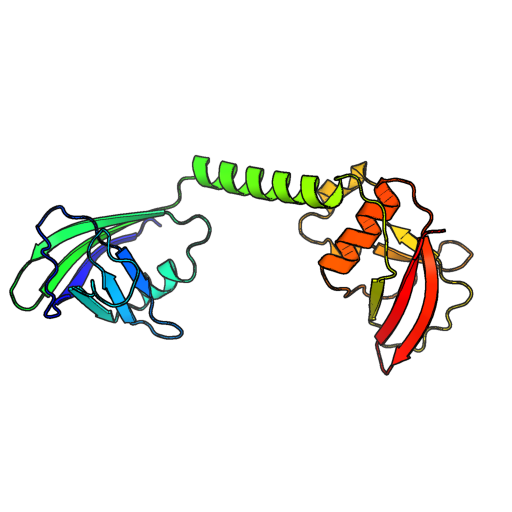120 9.500 -24.154 1.00 90.81 165 LEU A C 1
ATOM 1369 O O . LEU A 1 165 ? 8.125 9.337 -22.931 1.00 90.81 165 LEU A O 1
ATOM 1373 N N . ALA A 1 166 ? 7.113 10.098 -24.791 1.00 89.06 166 ALA A N 1
ATOM 1374 C CA . ALA A 1 166 ? 5.908 10.611 -24.138 1.00 89.06 166 ALA A CA 1
ATOM 1375 C C . ALA A 1 166 ? 4.934 9.470 -23.777 1.00 89.06 166 ALA A C 1
ATOM 1377 O O . ALA A 1 166 ? 3.815 9.398 -24.277 1.00 89.06 166 ALA A O 1
ATOM 1378 N N . LEU A 1 167 ? 5.402 8.560 -22.925 1.00 89.06 167 LEU A N 1
ATOM 1379 C CA . LEU A 1 167 ? 4.711 7.359 -22.473 1.00 89.06 167 LEU A CA 1
ATOM 1380 C C . LEU A 1 167 ? 4.511 7.416 -20.960 1.00 89.06 167 LEU A C 1
ATOM 1382 O O . LEU A 1 167 ? 5.436 7.765 -20.221 1.00 89.06 167 LEU A O 1
ATOM 1386 N N . GLU A 1 168 ? 3.329 7.031 -20.489 1.00 87.25 168 GLU A N 1
ATOM 1387 C CA . GLU A 1 168 ? 3.052 6.957 -19.055 1.00 87.25 168 GLU A CA 1
ATOM 1388 C C . GLU A 1 168 ? 3.275 5.531 -18.553 1.00 87.25 168 GLU A C 1
ATOM 1390 O O . GLU A 1 168 ? 2.632 4.586 -19.001 1.00 87.25 168 GLU A O 1
ATOM 1395 N N . HIS A 1 169 ? 4.194 5.351 -17.614 1.00 87.56 169 HIS A N 1
ATOM 1396 C CA . HIS A 1 169 ? 4.470 4.043 -17.043 1.00 87.56 169 HIS A CA 1
ATOM 1397 C C . HIS A 1 169 ? 3.375 3.624 -16.052 1.00 87.56 169 HIS A C 1
ATOM 1399 O O . HIS A 1 169 ? 3.000 4.391 -15.170 1.00 87.56 169 HIS A O 1
ATOM 1405 N N . LYS A 1 170 ? 2.872 2.394 -16.191 1.00 87.75 170 LYS A N 1
ATOM 1406 C CA . LYS A 1 170 ? 1.764 1.842 -15.386 1.00 87.75 170 LYS A CA 1
ATOM 1407 C C . LYS A 1 170 ? 1.982 0.384 -14.992 1.00 87.75 170 LYS A C 1
ATOM 1409 O O . LYS A 1 170 ? 1.031 -0.382 -14.813 1.00 87.75 170 LYS A O 1
ATOM 1414 N N . SER A 1 171 ? 3.238 -0.039 -14.899 1.00 85.75 171 SER A N 1
ATOM 1415 C CA . SER A 1 171 ? 3.553 -1.404 -14.479 1.00 85.75 171 SER A CA 1
ATOM 1416 C C . SER A 1 171 ? 3.142 -1.651 -13.036 1.00 85.75 171 SER A C 1
ATOM 1418 O O . SER A 1 171 ? 3.042 -0.740 -12.215 1.00 85.75 171 SER A O 1
ATOM 1420 N N . ARG A 1 172 ? 2.940 -2.924 -12.697 1.00 84.62 172 ARG A N 1
ATOM 1421 C CA . ARG A 1 172 ? 2.652 -3.309 -11.315 1.00 84.62 172 ARG A CA 1
ATOM 1422 C C . ARG A 1 172 ? 3.877 -3.061 -10.446 1.00 84.62 172 ARG A C 1
ATOM 1424 O O . ARG A 1 172 ? 5.008 -3.238 -10.889 1.00 84.62 172 ARG A O 1
ATOM 1431 N N . SER A 1 173 ? 3.647 -2.762 -9.171 1.00 85.25 173 SER A N 1
ATOM 1432 C CA . SER A 1 173 ? 4.707 -2.477 -8.194 1.00 85.25 173 SER A CA 1
ATOM 1433 C C . SER A 1 173 ? 5.812 -3.541 -8.135 1.00 85.25 173 SER A C 1
ATOM 1435 O O . SER A 1 173 ? 6.971 -3.198 -7.934 1.00 85.25 173 SER A O 1
ATOM 1437 N N . VAL A 1 174 ? 5.479 -4.817 -8.357 1.00 91.81 174 VAL A N 1
ATOM 1438 C CA . VAL A 1 174 ? 6.453 -5.923 -8.402 1.00 91.81 174 VAL A CA 1
ATOM 1439 C C . VAL A 1 174 ? 7.400 -5.812 -9.599 1.00 91.81 174 VAL A C 1
ATOM 1441 O O . VAL A 1 174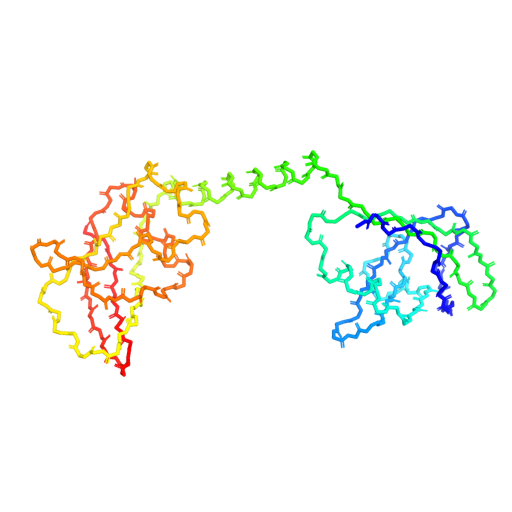 ? 8.589 -6.090 -9.466 1.00 91.81 174 VAL A O 1
ATOM 1444 N N . ASP A 1 175 ? 6.900 -5.403 -10.761 1.00 94.94 175 ASP A N 1
ATOM 1445 C CA . ASP A 1 175 ? 7.706 -5.284 -11.979 1.00 94.94 175 ASP A CA 1
ATOM 1446 C C . ASP A 1 175 ? 8.586 -4.029 -11.924 1.00 94.94 175 ASP A C 1
ATOM 1448 O O . ASP A 1 175 ? 9.758 -4.073 -12.292 1.00 94.94 175 ASP A O 1
ATOM 1452 N N . ILE A 1 176 ? 8.066 -2.945 -11.336 1.00 95.06 176 ILE A N 1
ATOM 1453 C CA . ILE A 1 176 ? 8.853 -1.754 -10.981 1.00 95.06 176 ILE A CA 1
ATOM 1454 C C . ILE A 1 176 ? 10.002 -2.131 -10.041 1.00 95.06 176 ILE A C 1
ATOM 1456 O O . ILE A 1 176 ? 11.152 -1.754 -10.273 1.00 95.06 176 ILE A O 1
ATOM 1460 N N . GLU A 1 177 ? 9.703 -2.915 -9.000 1.00 95.50 177 GLU A N 1
ATOM 1461 C CA . GLU A 1 177 ? 10.701 -3.399 -8.049 1.00 95.50 177 GLU A CA 1
ATOM 1462 C C . GLU A 1 177 ? 11.803 -4.202 -8.742 1.00 95.50 177 GLU A C 1
ATOM 1464 O O . GLU A 1 177 ? 12.980 -3.920 -8.515 1.00 95.50 177 GLU A O 1
ATOM 1469 N N . LYS A 1 178 ? 11.449 -5.167 -9.599 1.00 95.88 178 LYS A N 1
ATOM 1470 C CA . LYS A 1 178 ? 12.431 -5.976 -10.336 1.00 95.88 178 LYS A CA 1
ATOM 1471 C C . LYS A 1 178 ? 13.334 -5.113 -11.215 1.00 95.88 178 LYS A C 1
ATOM 1473 O O . LYS A 1 178 ? 14.551 -5.265 -11.137 1.00 95.88 178 LYS A O 1
ATOM 1478 N N . THR A 1 179 ? 12.756 -4.194 -11.989 1.00 96.62 179 THR A N 1
ATOM 1479 C CA . THR A 1 179 ? 13.504 -3.303 -12.889 1.00 96.62 179 THR A CA 1
ATOM 1480 C C . THR A 1 179 ? 14.495 -2.432 -12.131 1.00 96.62 179 THR A C 1
ATOM 1482 O O . THR A 1 179 ? 15.682 -2.428 -12.454 1.00 96.62 179 THR A O 1
ATOM 1485 N N . LEU A 1 180 ? 14.032 -1.721 -11.097 1.00 96.94 180 LEU A N 1
ATOM 1486 C CA . LEU A 1 180 ? 14.900 -0.840 -10.316 1.00 96.94 180 LEU A CA 1
ATOM 1487 C C . LEU A 1 180 ? 15.993 -1.627 -9.603 1.00 96.94 180 LEU A C 1
ATOM 1489 O O . LEU A 1 180 ? 17.151 -1.226 -9.633 1.00 96.94 180 LEU A O 1
ATOM 1493 N N . ARG A 1 181 ? 15.653 -2.770 -8.997 1.00 96.81 181 ARG A N 1
ATOM 1494 C CA . ARG A 1 181 ? 16.640 -3.603 -8.305 1.00 96.81 181 ARG A CA 1
ATOM 1495 C C . ARG A 1 181 ? 17.701 -4.133 -9.260 1.00 96.81 181 ARG A C 1
ATOM 1497 O O . ARG A 1 181 ? 18.871 -4.058 -8.912 1.00 96.81 181 ARG A O 1
ATOM 1504 N N . ALA A 1 182 ? 17.305 -4.631 -10.433 1.00 96.50 182 ALA A N 1
ATOM 1505 C CA . ALA A 1 182 ? 18.236 -5.121 -11.448 1.00 96.50 182 ALA A CA 1
ATOM 1506 C C . ALA A 1 182 ? 19.187 -4.010 -11.917 1.00 96.50 182 ALA A C 1
ATOM 1508 O O . ALA A 1 182 ? 20.399 -4.218 -11.944 1.00 96.50 182 ALA A O 1
ATOM 1509 N N . SER A 1 183 ? 18.650 -2.816 -12.188 1.00 96.06 183 SER A N 1
ATOM 1510 C CA . SER A 1 183 ? 19.447 -1.631 -12.524 1.00 96.06 183 SER A CA 1
ATOM 1511 C C . SER A 1 183 ? 20.420 -1.257 -11.393 1.00 96.06 183 SER A C 1
ATOM 1513 O O . SER A 1 183 ? 21.624 -1.124 -11.606 1.00 96.06 183 SER A O 1
ATOM 1515 N N . PHE A 1 184 ? 19.944 -1.189 -10.145 1.00 96.25 184 PHE A N 1
ATOM 1516 C CA . PHE A 1 184 ? 20.757 -0.802 -8.984 1.00 96.25 184 PHE A CA 1
ATOM 1517 C C . PHE A 1 184 ? 21.827 -1.823 -8.591 1.00 96.25 184 PHE A C 1
ATOM 1519 O O . PHE A 1 184 ? 22.755 -1.468 -7.858 1.00 96.25 184 PHE A O 1
ATOM 1526 N N . THR A 1 185 ? 21.703 -3.076 -9.027 1.00 94.62 185 THR A N 1
ATOM 1527 C CA . THR A 1 185 ? 22.735 -4.108 -8.852 1.00 94.62 185 THR A CA 1
ATOM 1528 C C . THR A 1 185 ? 23.632 -4.274 -10.076 1.00 94.62 185 THR A C 1
ATOM 1530 O O . THR A 1 185 ? 24.485 -5.158 -10.077 1.00 94.62 185 THR A O 1
ATOM 1533 N N . GLY A 1 186 ? 23.506 -3.390 -11.071 1.00 92.75 186 GLY A N 1
ATOM 1534 C CA . GLY A 1 186 ? 24.410 -3.304 -12.215 1.00 92.75 186 GLY A CA 1
ATOM 1535 C C . GLY A 1 186 ? 24.091 -4.270 -13.354 1.00 92.75 186 GLY A C 1
ATOM 1536 O O . GLY A 1 186 ? 24.928 -4.445 -14.238 1.00 92.75 186 GLY A O 1
ATOM 1537 N N . HIS A 1 187 ? 22.912 -4.898 -13.365 1.00 94.81 187 HIS A N 1
ATOM 1538 C CA . HIS A 1 187 ? 22.494 -5.682 -14.524 1.00 94.81 187 HIS A CA 1
ATOM 1539 C C . HIS A 1 187 ? 22.088 -4.759 -15.672 1.00 94.81 187 HIS A C 1
ATOM 1541 O O . HIS A 1 187 ? 21.345 -3.796 -15.479 1.00 94.81 187 HIS A O 1
ATOM 1547 N N . SER A 1 188 ? 22.528 -5.099 -16.882 1.00 93.12 188 SER A N 1
ATOM 1548 C CA . SER A 1 188 ? 22.051 -4.434 -18.093 1.00 93.12 188 SER A CA 1
ATOM 1549 C C . SER A 1 188 ? 20.659 -4.955 -18.438 1.00 93.12 188 SER A C 1
ATOM 1551 O O . SER A 1 188 ? 20.460 -6.167 -18.534 1.00 93.12 188 SER A O 1
ATOM 1553 N N . LEU A 1 189 ? 19.700 -4.044 -18.586 1.00 95.31 189 LEU A N 1
ATOM 1554 C CA . LEU A 1 189 ? 18.323 -4.365 -18.952 1.00 95.31 189 LEU A CA 1
ATOM 1555 C C . LEU A 1 189 ? 18.192 -4.478 -20.471 1.00 95.31 189 LEU A C 1
ATOM 1557 O O . LEU A 1 189 ? 18.737 -3.659 -21.207 1.00 95.31 189 LEU A O 1
ATOM 1561 N N . GLU A 1 190 ? 17.421 -5.457 -20.930 1.00 94.56 190 GLU A N 1
ATOM 1562 C CA . GLU A 1 190 ? 17.138 -5.670 -22.348 1.00 94.56 190 GLU A CA 1
ATOM 1563 C C . GLU A 1 190 ? 15.640 -5.888 -22.565 1.00 94.56 190 GLU A C 1
ATOM 1565 O O . GLU A 1 190 ? 14.987 -6.617 -21.812 1.00 94.56 190 GLU A O 1
ATOM 1570 N N . ILE A 1 191 ? 15.109 -5.281 -23.626 1.00 95.00 191 ILE A N 1
ATOM 1571 C CA . ILE A 1 191 ? 13.757 -5.548 -24.115 1.00 95.00 191 ILE A CA 1
ATOM 1572 C C . ILE A 1 191 ? 13.823 -6.781 -25.018 1.00 95.00 191 ILE A C 1
ATOM 1574 O O . ILE A 1 191 ? 14.356 -6.723 -26.123 1.00 95.00 191 ILE A O 1
ATOM 1578 N N . LYS A 1 192 ? 13.275 -7.896 -24.539 1.00 94.69 192 LYS A N 1
ATOM 1579 C CA . LYS A 1 192 ? 13.247 -9.182 -25.250 1.00 94.69 192 LYS A CA 1
ATOM 1580 C C . LYS A 1 192 ? 12.127 -9.252 -26.279 1.00 94.69 192 LYS A C 1
ATOM 1582 O O . LYS A 1 192 ? 12.282 -9.891 -27.315 1.00 94.69 192 LYS A O 1
ATOM 1587 N N . ASN A 1 193 ? 10.997 -8.620 -25.980 1.00 93.50 193 ASN A N 1
ATOM 1588 C CA . ASN A 1 193 ? 9.829 -8.613 -26.847 1.00 93.50 193 ASN A CA 1
ATOM 1589 C C . ASN A 1 193 ? 8.983 -7.361 -26.601 1.00 93.50 193 ASN A C 1
ATOM 1591 O O . ASN A 1 193 ? 8.962 -6.825 -25.489 1.00 93.50 193 ASN A O 1
ATOM 1595 N N . THR A 1 194 ? 8.259 -6.922 -27.626 1.00 91.62 194 THR A N 1
ATOM 1596 C CA . THR A 1 194 ? 7.318 -5.805 -27.547 1.00 91.62 194 THR A CA 1
ATOM 1597 C C . THR A 1 194 ? 5.970 -6.207 -28.126 1.00 91.62 194 THR A C 1
ATOM 1599 O O . THR A 1 194 ? 5.873 -6.918 -29.125 1.00 91.62 194 THR A O 1
ATOM 1602 N N . LYS A 1 195 ? 4.902 -5.750 -27.478 1.00 91.00 195 LYS A N 1
ATOM 1603 C CA . LYS A 1 195 ? 3.528 -5.973 -27.919 1.00 91.00 195 LYS A CA 1
ATOM 1604 C C . LYS A 1 195 ? 2.728 -4.702 -27.677 1.00 91.00 195 LYS A C 1
ATOM 1606 O O . LYS A 1 195 ? 2.758 -4.172 -26.572 1.00 91.00 195 LYS A O 1
ATOM 1611 N N . GLN A 1 196 ? 2.011 -4.224 -28.687 1.00 87.75 196 GLN A N 1
ATOM 1612 C CA . GLN A 1 196 ? 1.069 -3.117 -28.539 1.00 87.75 196 GLN A CA 1
ATOM 1613 C C . GLN A 1 196 ? -0.358 -3.653 -28.683 1.00 87.75 196 GLN A C 1
ATOM 1615 O O . GLN A 1 196 ? -0.658 -4.356 -29.648 1.00 87.75 196 GLN A O 1
ATOM 1620 N N . GLU A 1 197 ? -1.219 -3.334 -27.721 1.00 88.50 197 GLU A N 1
ATOM 1621 C CA . GLU A 1 197 ? -2.657 -3.610 -27.763 1.00 88.50 197 GLU A CA 1
ATOM 1622 C C . GLU A 1 197 ? -3.401 -2.340 -27.367 1.00 88.50 197 GLU A C 1
ATOM 1624 O O . GLU A 1 197 ? -3.206 -1.821 -26.268 1.00 88.50 197 GLU A O 1
ATOM 1629 N N . ASP A 1 198 ? -4.243 -1.831 -28.265 1.00 86.88 198 ASP A N 1
ATOM 1630 C CA . ASP A 1 198 ? -4.944 -0.560 -28.087 1.00 86.88 198 ASP A CA 1
ATOM 1631 C C . ASP A 1 198 ? -3.974 0.571 -27.667 1.00 86.88 198 ASP A C 1
ATOM 1633 O O . ASP A 1 198 ? -2.991 0.863 -28.353 1.00 86.88 198 ASP A O 1
ATOM 1637 N N . SER A 1 199 ? -4.238 1.188 -26.514 1.00 89.50 199 SER A N 1
ATOM 1638 C CA . SER A 1 199 ? -3.450 2.261 -25.902 1.00 89.50 199 SER A CA 1
ATOM 1639 C C . SER A 1 199 ? -2.331 1.760 -24.980 1.00 89.50 199 SER A C 1
ATOM 1641 O O . SER A 1 199 ? -1.779 2.538 -24.200 1.00 89.50 199 SER A O 1
ATOM 1643 N N . TRP A 1 200 ? -2.008 0.467 -25.014 1.00 91.12 200 TRP A N 1
ATOM 1644 C CA . TRP A 1 200 ? -1.039 -0.156 -24.119 1.00 91.12 200 TRP A CA 1
ATOM 1645 C C . TRP A 1 200 ? 0.139 -0.746 -24.880 1.00 91.12 200 TRP A C 1
ATOM 1647 O O . TRP A 1 200 ? -0.011 -1.555 -25.793 1.00 91.12 200 TRP A O 1
ATOM 1657 N N . LEU A 1 201 ? 1.332 -0.377 -24.432 1.00 91.31 201 LEU A N 1
ATOM 1658 C CA . LEU A 1 201 ? 2.592 -0.961 -24.841 1.00 91.31 201 LEU A CA 1
ATOM 1659 C C . LEU A 1 201 ? 3.119 -1.864 -23.726 1.00 91.31 201 LEU A C 1
ATOM 1661 O O . LEU A 1 201 ? 3.364 -1.412 -22.607 1.00 91.31 201 LEU A O 1
ATOM 1665 N N . TYR A 1 202 ? 3.340 -3.126 -24.062 1.00 93.25 202 TYR A N 1
ATOM 1666 C CA . TYR A 1 202 ? 3.894 -4.156 -23.196 1.00 93.25 202 TYR A CA 1
ATOM 1667 C C . TYR A 1 202 ? 5.313 -4.485 -23.653 1.00 93.25 202 TYR A C 1
ATOM 1669 O O . TYR A 1 202 ? 5.550 -4.740 -24.836 1.00 93.25 202 TYR A O 1
ATOM 1677 N N . LEU A 1 203 ? 6.251 -4.490 -22.711 1.00 94.62 203 LEU A N 1
ATOM 1678 C CA . LEU A 1 203 ? 7.644 -4.858 -22.932 1.00 94.62 203 LEU A CA 1
ATOM 1679 C C . LEU A 1 203 ? 7.987 -6.051 -22.057 1.00 94.62 203 LEU A C 1
ATOM 1681 O O . LEU A 1 203 ? 7.906 -5.959 -20.832 1.00 94.62 203 LEU A O 1
ATOM 1685 N N . GLU A 1 204 ? 8.427 -7.141 -22.669 1.00 96.25 204 GLU A N 1
ATOM 1686 C CA . GLU A 1 204 ? 9.093 -8.205 -21.932 1.00 96.25 204 GLU A CA 1
ATOM 1687 C C . GLU A 1 204 ? 10.539 -7.780 -21.671 1.00 96.25 204 GLU A C 1
ATOM 1689 O O . GLU A 1 204 ? 11.311 -7.552 -22.602 1.00 96.25 204 GLU A O 1
ATOM 1694 N N . VAL A 1 205 ? 10.897 -7.664 -20.397 1.00 96.12 205 VAL A N 1
ATOM 1695 C CA . VAL A 1 205 ? 12.200 -7.197 -19.932 1.00 96.12 205 VAL A CA 1
ATOM 1696 C C . VAL A 1 205 ? 12.949 -8.345 -19.280 1.00 96.12 205 VAL A C 1
ATOM 1698 O O . VAL A 1 205 ? 12.406 -9.062 -18.437 1.00 96.12 205 VAL A O 1
ATOM 1701 N N . GLY A 1 206 ? 14.213 -8.490 -19.653 1.00 94.44 206 GLY A N 1
ATOM 1702 C CA . GLY A 1 206 ? 15.161 -9.388 -19.010 1.00 94.44 206 GLY A CA 1
ATOM 1703 C C . GLY A 1 206 ? 16.484 -8.684 -18.738 1.00 94.44 206 GLY A C 1
ATOM 1704 O O . G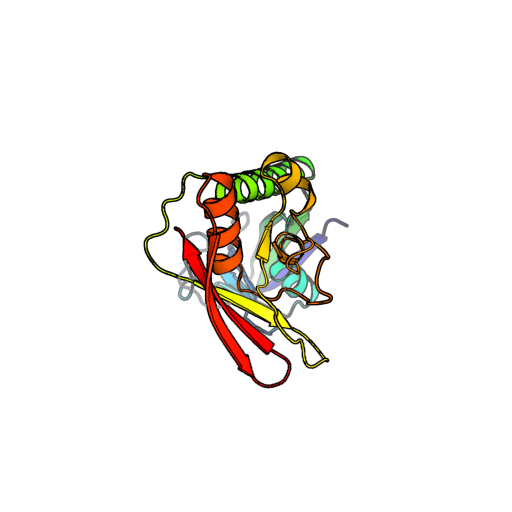LY A 1 206 ? 16.629 -7.479 -18.954 1.00 94.44 206 GLY A O 1
ATOM 1705 N N . THR A 1 207 ? 17.461 -9.451 -18.272 1.00 92.25 207 THR A N 1
ATOM 1706 C CA . THR A 1 207 ? 18.849 -8.994 -18.141 1.00 92.25 207 THR A CA 1
ATOM 1707 C C . THR A 1 207 ? 19.756 -9.710 -19.128 1.00 92.25 207 THR A C 1
ATOM 1709 O O . THR A 1 207 ? 19.462 -10.846 -19.513 1.00 92.25 207 THR A O 1
ATOM 1712 N N . ILE A 1 208 ? 20.844 -9.039 -19.507 1.00 84.25 208 ILE A N 1
ATOM 1713 C CA . ILE A 1 208 ? 21.944 -9.587 -20.319 1.00 84.25 208 ILE A CA 1
ATOM 1714 C C . ILE A 1 208 ? 22.900 -10.391 -19.436 1.00 84.25 208 ILE A C 1
ATOM 1716 O O . ILE A 1 208 ? 23.204 -9.908 -18.318 1.00 84.25 208 ILE A O 1
#

Secondary structure (DSSP, 8-state):
--EEEEEEEEE---SS---TT--EEEEEPTTSSEEEEEETT--SSTTEEEEEE-HHHHHHHHT-TT-EEEEEEEEE-SSEEEEEEEEE--HHHHHHHHHHHHHHHHHHHHS-----S-EEEEEE-SS----SS-EEEE--GGGGGGGTT-GGGGEEEE-TT-PBPS-EE---HHHHHHHHHHHHTTPPEEEEEEEEETTEEEEEEEE-

Mean predicted aligned error: 9.13 Å